Protein AF-A0A6P2FYE8-F1 (afdb_monomer)

Sequence (262 aa):
MDPREIDRLPADLRKRWPIAVARAEEKLQRLQTNALSATRLVHAAQRARSVAQRVVSLQRAATAWAQPLEGIAACRRGCSHCCHIPVMISRTEATLIGTAIGRSPQSPAHAIEVDRTSSPEELHEAEARMLAARPFLALIRNSGAEPRVIEYLKTPPDRETLVGLIRAMGITTRQLLRRKGTPYDELGLDDPKWSDDQLIDLMLKHPILINRPIVVTPLGTRLCRPSEVVLDILPSPQRGAFAKEDGEAVVDAEGRRVRQHA

Secondary structure (DSSP, 8-state):
--HHHHTTS-HHHHHHHHHHHHHHHHHHHHHHHHHHHHHHHHHHHHT-SSHHHHHHHHHHHHHHHHTTTSEEE--SSSSS-S-----EEEHHHHHHHHHHHT---B--SS---TTS---HHHHHHHHHHHHHTSHHHHHHHHTT-------TTTSPPPHHHHHHHHHHHT--TGGGB--TTSTTTTTTTTSTT--HHHHHHHHHH-GGGB-S-EEEETTEEEE-SSGGGGGGT-SS--SS-EE-TTS-EEE-TTSPBP----

pLDDT: mean 72.67, std 17.92, range [30.75, 96.56]

Mean predicted aligned error: 16.73 Å

Radius of gyration: 24.09 Å; Cα contacts (8 Å, |Δi|>4): 285; chains: 1; bounding box: 70×53×58 Å

Solvent-accessible surface area (backbone atoms only — not comparable to full-atom values): 15242 Å² total; per-residue (Å²): 132,60,72,74,61,52,73,70,44,58,74,73,55,47,72,42,43,66,59,52,50,53,52,51,50,56,49,52,57,49,50,54,56,33,49,53,53,17,50,52,28,44,56,48,19,77,68,41,91,45,72,68,54,23,52,54,25,41,52,52,17,53,47,42,58,42,46,63,71,41,60,22,29,42,81,95,58,94,55,104,72,81,76,83,66,62,50,64,33,32,42,64,58,18,44,55,53,14,64,77,57,77,42,82,58,49,77,61,95,80,75,62,76,90,84,56,92,62,52,74,66,54,46,50,51,48,49,52,49,55,49,52,59,34,66,45,53,41,53,44,42,42,35,71,46,85,78,90,83,74,61,41,81,85,57,57,70,54,71,68,55,47,53,50,49,39,61,57,43,74,53,56,68,74,74,42,52,26,55,86,94,37,65,33,73,84,69,50,65,84,48,82,85,64,47,63,68,59,53,50,52,48,28,65,77,37,40,68,29,51,49,76,51,73,48,80,43,98,75,38,35,40,69,28,77,61,46,71,56,46,68,80,31,52,94,48,66,41,75,41,55,39,58,46,97,88,65,51,64,48,25,37,75,86,29,43,73,51,80,74,82,130

Nearest PDB structures (foldseek):
  1j9b-assembly1_A  TM=9.830E-01  e=5.431E-17  Escherichia coli
  1i9d-assembly1_A  TM=9.829E-01  e=7.314E-17  Escherichia coli
  1s3c-assembly1_A  TM=9.825E-01  e=1.494E-16  Escherichia coli
  1sjz-assembly1_A  TM=9.820E-01  e=1.494E-16  Escherichia coli
  1sk0-assembly1_A  TM=9.830E-01  e=3.240E-16  Escherichia coli

Structure (mmCIF, N/CA/C/O backbone):
data_AF-A0A6P2FYE8-F1
#
_entry.id   AF-A0A6P2FYE8-F1
#
loop_
_atom_site.group_PDB
_atom_site.id
_atom_site.type_symbol
_atom_site.label_atom_id
_atom_site.label_alt_id
_atom_site.label_comp_id
_atom_site.label_asym_id
_atom_site.label_entity_id
_atom_site.label_seq_id
_atom_site.pdbx_PDB_ins_code
_atom_site.Cartn_x
_atom_site.Cartn_y
_atom_site.Cartn_z
_atom_site.occupancy
_atom_site.B_iso_or_equiv
_atom_site.auth_seq_id
_atom_site.auth_comp_id
_atom_site.auth_asym_id
_atom_site.auth_atom_id
_atom_site.pdbx_PDB_model_num
ATOM 1 N N . MET A 1 1 ? 24.827 25.240 3.846 1.00 55.94 1 MET A N 1
ATOM 2 C CA . MET A 1 1 ? 23.506 25.761 4.256 1.00 55.94 1 MET A CA 1
ATOM 3 C C . MET A 1 1 ? 23.656 26.338 5.652 1.00 55.94 1 MET A C 1
ATOM 5 O O . MET A 1 1 ? 24.410 25.752 6.426 1.00 55.94 1 MET A O 1
ATOM 9 N N . ASP A 1 2 ? 23.041 27.482 5.948 1.00 71.38 2 ASP A N 1
ATOM 10 C CA . ASP A 1 2 ? 23.150 28.118 7.271 1.00 71.38 2 ASP A CA 1
ATOM 11 C C . ASP A 1 2 ? 22.424 27.243 8.318 1.00 71.38 2 ASP A C 1
ATOM 13 O O . ASP A 1 2 ? 21.278 26.850 8.080 1.00 71.38 2 ASP A O 1
ATOM 17 N N . PRO A 1 3 ? 23.039 26.916 9.473 1.00 69.56 3 PRO A N 1
ATOM 18 C CA . PRO A 1 3 ? 22.367 26.221 10.576 1.00 69.56 3 PRO A CA 1
ATOM 19 C C . PRO A 1 3 ? 20.989 26.799 10.939 1.00 69.56 3 PRO A C 1
ATOM 21 O O . PRO A 1 3 ? 20.060 26.052 11.239 1.00 69.56 3 PRO A O 1
ATOM 24 N N . ARG A 1 4 ? 20.816 28.120 10.810 1.00 70.62 4 ARG A N 1
ATOM 25 C CA . ARG A 1 4 ? 19.553 28.818 11.098 1.00 70.62 4 ARG A CA 1
ATOM 26 C C . ARG A 1 4 ? 18.435 28.496 10.106 1.00 70.62 4 ARG A C 1
ATOM 28 O O . ARG A 1 4 ? 17.263 28.632 10.446 1.00 70.62 4 ARG A O 1
ATOM 35 N N . GLU A 1 5 ? 18.770 28.100 8.881 1.00 71.00 5 GLU A N 1
ATOM 36 C CA . GLU A 1 5 ? 17.791 27.667 7.876 1.00 71.00 5 GLU A CA 1
ATOM 37 C C . GLU A 1 5 ? 17.306 26.244 8.156 1.00 71.00 5 GLU A C 1
ATOM 39 O O . GLU A 1 5 ? 16.130 25.941 7.959 1.00 71.00 5 GLU A O 1
ATOM 44 N N . ILE A 1 6 ? 18.185 25.390 8.689 1.00 71.25 6 ILE A N 1
ATOM 45 C CA . ILE A 1 6 ? 17.846 24.018 9.083 1.00 71.25 6 ILE A CA 1
ATOM 46 C C . ILE A 1 6 ? 16.853 24.042 10.248 1.00 71.25 6 ILE A C 1
ATOM 48 O O . ILE A 1 6 ? 15.861 23.314 10.222 1.00 71.25 6 ILE A O 1
ATOM 52 N N . ASP A 1 7 ? 17.047 24.930 11.224 1.00 76.56 7 ASP A N 1
ATOM 53 C CA . ASP A 1 7 ? 16.161 25.060 12.388 1.00 76.56 7 ASP A CA 1
ATOM 54 C C . ASP A 1 7 ? 14.734 25.511 12.042 1.00 76.56 7 ASP A C 1
ATOM 56 O O . ASP A 1 7 ? 13.795 25.244 12.796 1.00 76.56 7 ASP A O 1
ATOM 60 N N . ARG A 1 8 ? 14.544 26.143 10.879 1.00 81.81 8 ARG A N 1
ATOM 61 C CA . ARG A 1 8 ? 13.230 26.575 10.379 1.00 81.81 8 ARG A CA 1
ATOM 62 C C . ARG A 1 8 ? 12.453 25.462 9.675 1.00 81.81 8 ARG A C 1
ATOM 64 O O . ARG A 1 8 ? 11.267 25.638 9.405 1.00 81.81 8 ARG A O 1
ATOM 71 N N . LEU A 1 9 ? 13.081 24.322 9.382 1.00 67.88 9 LEU A N 1
ATOM 72 C CA . LEU A 1 9 ? 12.414 23.215 8.700 1.00 67.88 9 LEU A CA 1
ATOM 73 C C . LEU A 1 9 ? 11.371 22.524 9.609 1.00 67.88 9 LEU A C 1
ATOM 75 O O . LEU A 1 9 ? 11.526 22.462 10.835 1.00 67.88 9 LEU A O 1
ATOM 79 N N . PRO A 1 10 ? 10.316 21.925 9.035 1.00 74.50 10 PRO A N 1
ATOM 80 C CA . PRO A 1 10 ? 9.449 20.976 9.733 1.00 74.50 10 PRO A CA 1
ATOM 81 C C . PRO A 1 10 ? 10.241 19.878 10.468 1.00 74.50 10 PRO A C 1
ATOM 83 O O . PRO A 1 10 ? 11.329 19.479 10.044 1.00 74.50 10 PRO A O 1
ATOM 86 N N . ALA A 1 11 ? 9.730 19.408 11.610 1.00 63.47 11 ALA A N 1
ATOM 87 C CA . ALA A 1 11 ? 10.468 18.515 12.515 1.00 63.47 11 ALA A CA 1
ATOM 88 C C . ALA A 1 11 ? 10.864 17.172 11.869 1.00 63.47 11 ALA A C 1
ATOM 90 O O . ALA A 1 11 ? 11.920 16.614 12.171 1.00 63.47 11 ALA A O 1
ATOM 91 N N . ASP A 1 12 ? 10.040 16.662 10.958 1.00 50.31 12 ASP A N 1
ATOM 92 C CA . ASP A 1 12 ? 10.304 15.463 10.166 1.00 50.31 12 ASP A CA 1
ATOM 93 C C . ASP A 1 12 ? 11.449 15.674 9.160 1.00 50.31 12 ASP A C 1
ATOM 95 O O . ASP A 1 12 ? 12.300 14.795 8.999 1.00 50.31 12 ASP A O 1
ATOM 99 N N . LEU A 1 13 ? 11.531 16.853 8.538 1.00 50.00 13 LEU A N 1
ATOM 100 C CA . LEU A 1 13 ? 12.607 17.211 7.612 1.00 50.00 13 LEU A CA 1
ATOM 101 C C . LEU A 1 13 ? 13.926 17.484 8.345 1.00 50.00 13 LEU A C 1
ATOM 103 O O . LEU A 1 13 ? 14.969 17.000 7.902 1.00 50.00 13 LEU A O 1
ATOM 107 N N . ARG A 1 14 ? 13.890 18.137 9.516 1.00 72.75 14 ARG A N 1
ATOM 108 C CA . ARG A 1 14 ? 15.078 18.332 10.374 1.00 72.75 14 ARG A CA 1
ATOM 109 C C . ARG A 1 14 ? 15.732 17.020 10.783 1.00 72.75 14 ARG A C 1
ATOM 111 O O . ARG A 1 14 ? 16.946 16.881 10.677 1.00 72.75 14 ARG A O 1
ATOM 118 N N . LYS A 1 15 ? 14.935 16.027 11.188 1.00 62.53 15 LYS A N 1
ATOM 119 C CA . LYS A 1 15 ? 15.440 14.691 11.551 1.00 62.53 15 LYS A CA 1
ATOM 120 C C . LYS A 1 15 ? 16.068 13.950 10.363 1.00 62.53 15 LYS A C 1
ATOM 122 O O . LYS A 1 15 ? 16.957 13.124 10.553 1.00 62.53 15 LYS A O 1
ATOM 127 N N . ARG A 1 16 ? 15.615 14.228 9.136 1.00 53.94 16 ARG A N 1
ATOM 128 C CA . ARG A 1 16 ? 16.101 13.584 7.902 1.00 53.94 16 ARG A CA 1
ATOM 129 C C . ARG A 1 16 ? 17.322 14.273 7.297 1.00 53.94 16 ARG A C 1
ATOM 131 O O . ARG A 1 16 ? 18.078 13.610 6.589 1.00 53.94 16 ARG A O 1
ATOM 138 N N . TRP A 1 17 ? 17.520 15.559 7.577 1.00 64.44 17 TRP A N 1
ATOM 139 C CA . TRP A 1 17 ? 18.618 16.372 7.053 1.00 64.44 17 TRP A CA 1
ATOM 140 C C . TRP A 1 17 ? 20.014 15.749 7.235 1.00 64.44 17 TRP A C 1
ATOM 142 O O . TRP A 1 17 ? 20.675 15.522 6.222 1.00 64.44 17 TRP A O 1
ATOM 152 N N . PRO A 1 18 ? 20.466 15.380 8.452 1.00 64.19 18 PRO A N 1
ATOM 153 C CA . PRO A 1 18 ? 21.814 14.832 8.629 1.00 64.19 18 PRO A CA 1
ATOM 154 C C . PRO A 1 18 ? 22.019 13.515 7.865 1.00 64.19 18 PRO A C 1
ATOM 156 O O . PRO A 1 18 ? 23.095 13.259 7.336 1.00 64.19 18 PRO A O 1
ATOM 159 N N . ILE A 1 19 ? 20.963 12.706 7.727 1.00 62.91 19 ILE A N 1
ATOM 160 C CA . ILE A 1 19 ? 20.993 11.459 6.951 1.00 62.91 19 ILE A CA 1
ATOM 161 C C . ILE A 1 19 ? 21.108 11.754 5.449 1.00 62.91 19 ILE A C 1
ATOM 163 O O . ILE A 1 19 ? 21.808 11.041 4.731 1.00 62.91 19 ILE A O 1
ATOM 167 N N . ALA A 1 20 ? 20.418 12.785 4.957 1.00 56.03 20 ALA A N 1
ATOM 168 C CA . ALA A 1 20 ? 20.492 13.199 3.560 1.00 56.03 20 ALA A CA 1
ATOM 169 C C . ALA A 1 20 ? 21.881 13.752 3.204 1.00 56.03 20 ALA A C 1
ATOM 171 O O . ALA A 1 20 ? 22.427 13.372 2.170 1.00 56.03 20 ALA A O 1
ATOM 172 N N . VAL A 1 21 ? 22.471 14.569 4.085 1.00 68.81 21 VAL A N 1
ATOM 173 C CA . VAL A 1 21 ? 23.829 15.115 3.924 1.00 68.81 21 VAL A CA 1
ATOM 174 C C . VAL A 1 21 ? 24.868 13.997 3.901 1.00 68.81 21 VAL A C 1
ATOM 176 O O . VAL A 1 21 ? 25.605 13.889 2.926 1.00 68.81 21 VAL A O 1
ATOM 179 N N . ALA A 1 22 ? 24.855 13.096 4.888 1.00 62.25 22 ALA A N 1
ATOM 180 C CA . ALA A 1 22 ? 25.800 11.979 4.940 1.00 62.25 22 ALA A CA 1
ATOM 181 C C . ALA A 1 22 ? 25.725 11.092 3.682 1.00 62.25 22 ALA A C 1
ATOM 183 O O . ALA A 1 22 ? 26.745 10.668 3.142 1.00 62.25 22 ALA A O 1
ATOM 184 N N . ARG A 1 23 ? 24.515 10.858 3.154 1.00 58.12 23 ARG A N 1
ATOM 185 C CA . ARG A 1 23 ? 24.336 10.138 1.883 1.00 58.12 23 ARG A CA 1
ATOM 186 C C . ARG A 1 23 ? 24.874 10.907 0.684 1.00 58.12 23 ARG A C 1
ATOM 188 O O . ARG A 1 23 ? 25.410 10.286 -0.229 1.00 58.12 23 ARG A O 1
ATOM 195 N N . ALA A 1 24 ? 24.688 12.224 0.641 1.00 57.50 24 ALA A N 1
ATOM 196 C CA . ALA A 1 24 ? 25.212 13.058 -0.435 1.00 57.50 24 ALA A CA 1
ATOM 197 C C . ALA A 1 24 ? 26.750 13.065 -0.430 1.00 57.50 24 ALA A C 1
ATOM 199 O O . ALA A 1 24 ? 27.364 12.899 -1.482 1.00 57.50 24 ALA A O 1
ATOM 200 N N . GLU A 1 25 ? 27.369 13.161 0.747 1.00 69.06 25 GLU A N 1
ATOM 201 C CA . GLU A 1 25 ? 28.825 13.117 0.923 1.00 69.06 25 GLU A CA 1
ATOM 202 C C . GLU A 1 25 ? 29.412 11.752 0.536 1.00 69.06 25 GLU A C 1
ATOM 204 O O . GLU A 1 25 ? 30.357 11.686 -0.253 1.00 69.06 25 GLU A O 1
ATOM 209 N N . GLU A 1 26 ? 28.803 10.651 0.990 1.00 61.97 26 GLU A N 1
ATOM 210 C CA . GLU A 1 26 ? 29.198 9.289 0.601 1.00 61.97 26 GLU A CA 1
ATOM 211 C C . GLU A 1 26 ? 29.111 9.092 -0.925 1.00 61.97 26 GLU A C 1
ATOM 213 O O . GLU A 1 26 ? 29.986 8.475 -1.545 1.00 61.97 26 GLU A O 1
ATOM 218 N N . LYS A 1 27 ? 28.073 9.649 -1.564 1.00 55.12 27 LYS A N 1
ATOM 219 C CA . LYS A 1 27 ? 27.919 9.630 -3.026 1.00 55.12 27 LYS A CA 1
ATOM 220 C C . LYS A 1 27 ? 29.002 10.450 -3.724 1.00 55.12 27 LYS A C 1
ATOM 222 O O . LYS A 1 27 ? 29.572 9.966 -4.703 1.00 55.12 27 LYS A O 1
ATOM 227 N N . LEU A 1 28 ? 29.318 11.642 -3.218 1.00 63.97 28 LEU A N 1
ATOM 228 C CA . LEU A 1 28 ? 30.344 12.522 -3.781 1.00 63.97 28 LEU A CA 1
ATOM 229 C C . LEU A 1 28 ? 31.740 11.882 -3.726 1.00 63.97 28 LEU A C 1
ATOM 231 O O . LEU A 1 28 ? 32.464 11.882 -4.721 1.00 63.97 28 LEU A O 1
ATOM 235 N N . GLN A 1 29 ? 32.091 11.247 -2.608 1.00 67.75 29 GLN A N 1
ATOM 236 C CA . GLN A 1 29 ? 33.373 10.554 -2.447 1.00 67.75 29 GLN A CA 1
ATOM 237 C C . GLN A 1 29 ? 33.522 9.363 -3.414 1.00 67.75 29 GLN A C 1
ATOM 239 O O . GLN A 1 29 ? 34.598 9.088 -3.960 1.00 67.75 29 GLN A O 1
ATOM 244 N N . ARG A 1 30 ? 32.426 8.651 -3.692 1.00 61.59 30 ARG A N 1
ATOM 245 C CA . ARG A 1 30 ? 32.427 7.530 -4.645 1.00 61.59 30 ARG A CA 1
ATOM 246 C C . ARG A 1 30 ? 32.412 7.980 -6.105 1.00 61.59 30 ARG A C 1
ATOM 248 O O . ARG A 1 30 ? 33.059 7.332 -6.928 1.00 61.59 30 ARG A O 1
ATOM 255 N N . LEU A 1 31 ? 31.763 9.103 -6.421 1.00 60.78 31 LEU A N 1
ATOM 256 C CA . LEU A 1 31 ? 31.890 9.778 -7.720 1.00 60.78 31 LEU A CA 1
ATOM 257 C C . LEU A 1 31 ? 33.359 10.108 -8.022 1.00 60.78 31 LEU A C 1
ATOM 259 O O . LEU A 1 31 ? 33.851 9.787 -9.102 1.00 60.78 31 LEU A O 1
ATOM 263 N N . GLN A 1 32 ? 34.089 10.645 -7.039 1.00 65.25 32 GLN A N 1
ATOM 264 C CA . GLN A 1 32 ? 35.524 10.932 -7.164 1.00 65.25 32 GLN A CA 1
ATOM 265 C C . GLN A 1 32 ? 36.362 9.660 -7.406 1.00 65.25 32 GLN A C 1
ATOM 267 O O . GLN A 1 32 ? 37.268 9.653 -8.239 1.00 65.25 32 GLN A O 1
ATOM 272 N N . THR A 1 33 ? 36.025 8.548 -6.745 1.00 63.78 33 THR A N 1
ATOM 273 C CA . THR A 1 33 ? 36.712 7.251 -6.921 1.00 63.78 33 THR A CA 1
ATOM 274 C C . THR A 1 33 ? 36.501 6.661 -8.328 1.00 63.78 33 THR A C 1
ATOM 276 O O . THR A 1 33 ? 37.427 6.120 -8.943 1.00 63.78 33 THR A O 1
ATOM 279 N N . ASN A 1 34 ? 35.297 6.811 -8.884 1.00 61.94 34 ASN A N 1
ATOM 280 C CA . ASN A 1 34 ? 34.975 6.352 -10.236 1.00 61.94 34 ASN A CA 1
ATOM 281 C C . ASN A 1 34 ? 35.576 7.261 -11.320 1.00 61.94 34 ASN A C 1
ATOM 283 O O . ASN A 1 34 ? 36.064 6.750 -12.327 1.00 61.94 34 ASN A O 1
ATOM 287 N N . ALA A 1 35 ? 35.675 8.573 -11.076 1.00 62.66 35 ALA A N 1
ATOM 288 C CA . ALA A 1 35 ? 36.394 9.505 -11.950 1.00 62.66 35 ALA A CA 1
ATOM 289 C C . ALA A 1 35 ? 37.894 9.161 -12.076 1.00 62.66 35 ALA A C 1
ATOM 291 O O . ALA A 1 35 ? 38.465 9.227 -13.170 1.00 62.66 35 ALA A O 1
ATOM 292 N N . LEU A 1 36 ? 38.532 8.703 -10.991 1.00 67.56 36 LEU A N 1
ATOM 293 C CA . LEU A 1 36 ? 39.912 8.194 -11.024 1.00 67.56 36 LEU A CA 1
ATOM 294 C C . LEU A 1 36 ? 40.033 6.903 -11.853 1.00 67.56 36 LEU A C 1
ATOM 296 O O . LEU A 1 36 ? 40.984 6.738 -12.622 1.00 67.56 36 LEU A O 1
ATOM 300 N N . SER A 1 37 ? 39.057 6.000 -11.741 1.00 67.00 37 SER A N 1
ATOM 301 C CA . SER A 1 37 ? 39.007 4.753 -12.521 1.00 67.00 37 SER A CA 1
ATOM 302 C C . SER A 1 37 ? 38.788 5.018 -14.013 1.00 67.00 37 SER A C 1
ATOM 304 O O . SER A 1 37 ? 39.455 4.422 -14.860 1.00 67.00 37 SER A O 1
ATOM 306 N N . ALA A 1 38 ? 37.923 5.973 -14.344 1.00 65.06 38 ALA A N 1
ATOM 307 C CA . ALA A 1 38 ? 37.669 6.371 -15.716 1.00 65.06 38 ALA A CA 1
ATOM 308 C C . ALA A 1 38 ? 38.875 7.088 -16.345 1.00 65.06 38 ALA A C 1
ATOM 310 O O . ALA A 1 38 ? 39.251 6.782 -17.475 1.00 65.06 38 ALA A O 1
ATOM 311 N N . THR A 1 39 ? 39.567 7.944 -15.586 1.00 78.19 39 THR A N 1
ATOM 312 C CA . THR A 1 39 ? 40.836 8.567 -16.006 1.00 78.19 39 THR A CA 1
ATOM 313 C C . THR A 1 39 ? 41.901 7.513 -16.347 1.00 78.19 39 THR A C 1
ATOM 315 O O . THR A 1 39 ? 42.566 7.605 -17.381 1.00 78.19 39 THR A O 1
ATOM 318 N N . ARG A 1 40 ? 42.022 6.436 -15.554 1.00 78.69 40 ARG A N 1
ATOM 319 C CA . ARG A 1 40 ? 42.930 5.311 -15.866 1.00 78.69 40 ARG A CA 1
ATOM 320 C C . ARG A 1 40 ? 42.569 4.602 -17.174 1.00 78.69 40 ARG A C 1
ATOM 322 O O . ARG A 1 40 ? 43.473 4.232 -17.922 1.00 78.69 40 ARG A O 1
ATOM 329 N N . LEU A 1 41 ? 41.279 4.430 -17.466 1.00 74.12 41 LEU A N 1
ATOM 330 C CA . LEU A 1 41 ? 40.797 3.804 -18.704 1.00 74.12 41 LEU A CA 1
ATOM 331 C C . LEU A 1 41 ? 41.032 4.694 -19.937 1.00 74.12 41 LEU A C 1
ATOM 333 O O . LEU A 1 41 ? 41.420 4.179 -20.985 1.00 74.12 41 LEU A O 1
ATOM 337 N N . VAL A 1 42 ? 40.915 6.020 -19.802 1.00 74.06 42 VAL A N 1
ATOM 338 C CA . VAL A 1 42 ? 41.317 6.978 -20.851 1.00 74.06 42 VAL A CA 1
ATOM 339 C C . VAL A 1 42 ? 42.821 6.883 -21.128 1.00 74.06 42 VAL A C 1
ATOM 341 O O . VAL A 1 42 ? 43.234 6.770 -22.282 1.00 74.06 42 VAL A O 1
ATOM 344 N N . HIS A 1 43 ? 43.657 6.828 -20.089 1.00 80.88 43 HIS A N 1
ATOM 345 C CA . HIS A 1 43 ? 45.101 6.628 -20.262 1.00 80.88 43 HIS A CA 1
ATOM 346 C C . HIS A 1 43 ? 45.469 5.244 -20.819 1.00 80.88 43 HIS A C 1
ATOM 348 O O . HIS A 1 43 ? 46.510 5.092 -21.463 1.00 80.88 43 HIS A O 1
ATOM 354 N N . ALA A 1 44 ? 44.657 4.214 -20.566 1.00 70.88 44 ALA A N 1
ATOM 355 C CA . ALA A 1 44 ? 44.813 2.903 -21.191 1.00 70.88 44 ALA A CA 1
ATOM 356 C C . ALA A 1 44 ? 44.459 2.956 -22.687 1.00 70.88 44 ALA A C 1
ATOM 358 O O . ALA A 1 44 ? 45.192 2.398 -23.502 1.00 70.88 44 ALA A O 1
ATOM 359 N N . ALA A 1 45 ? 43.411 3.700 -23.061 1.00 70.50 45 ALA A N 1
ATOM 360 C CA . ALA A 1 45 ? 43.058 3.938 -24.457 1.00 70.50 45 ALA A CA 1
ATOM 361 C C . ALA A 1 45 ? 44.181 4.658 -25.214 1.00 70.50 45 ALA A C 1
ATOM 363 O O . ALA A 1 45 ? 44.580 4.217 -26.286 1.00 70.50 45 ALA A O 1
ATOM 364 N N . GLN A 1 46 ? 44.758 5.714 -24.637 1.00 80.62 46 GLN A N 1
ATOM 365 C CA . GLN A 1 46 ? 45.860 6.466 -25.255 1.00 80.62 46 GLN A CA 1
ATOM 366 C C . GLN A 1 46 ? 47.096 5.598 -25.546 1.00 80.62 46 GLN A C 1
ATOM 368 O O . GLN A 1 46 ? 47.825 5.857 -26.500 1.00 80.62 46 GLN A O 1
ATOM 373 N N . ARG A 1 47 ? 47.318 4.545 -24.749 1.00 81.56 47 ARG A N 1
ATOM 374 C CA . ARG A 1 47 ? 48.464 3.628 -24.869 1.00 81.56 47 ARG A CA 1
ATOM 375 C C . ARG A 1 47 ? 48.162 2.349 -25.657 1.00 81.56 47 ARG A C 1
ATOM 377 O O . ARG A 1 47 ? 49.058 1.529 -25.852 1.00 81.56 47 ARG A O 1
ATOM 384 N N . ALA A 1 48 ? 46.925 2.152 -26.112 1.00 79.56 48 ALA A N 1
ATOM 385 C CA . ALA A 1 48 ? 46.537 0.932 -26.808 1.00 79.56 48 ALA A CA 1
ATOM 386 C C . ALA A 1 48 ? 47.091 0.886 -28.246 1.00 79.56 48 ALA A C 1
ATOM 388 O O . ALA A 1 48 ? 47.035 1.864 -29.002 1.00 79.56 48 ALA A O 1
ATOM 389 N N . ARG A 1 49 ? 47.617 -0.285 -28.630 1.00 72.06 49 ARG A N 1
ATOM 390 C CA . ARG A 1 49 ? 48.302 -0.506 -29.917 1.00 72.06 49 ARG A CA 1
ATOM 391 C C . ARG A 1 49 ? 47.343 -0.708 -31.089 1.00 72.06 49 ARG A C 1
ATOM 393 O O . ARG A 1 49 ? 47.707 -0.401 -32.215 1.00 72.06 49 ARG A O 1
ATOM 400 N N . SER A 1 50 ? 46.125 -1.186 -30.830 1.00 77.06 50 SER A N 1
ATOM 401 C CA . SER A 1 50 ? 45.103 -1.401 -31.861 1.00 77.06 50 SER A CA 1
ATOM 402 C C . SER A 1 50 ? 43.918 -0.450 -31.705 1.00 77.06 50 SER A C 1
ATOM 404 O O . SER A 1 50 ? 43.524 -0.100 -30.591 1.00 77.06 50 SER A O 1
ATOM 406 N N . VAL A 1 51 ? 43.312 -0.070 -32.832 1.00 65.75 51 VAL A N 1
ATOM 407 C CA . VAL A 1 51 ? 42.116 0.791 -32.874 1.00 65.75 51 VAL A CA 1
ATOM 408 C C . VAL A 1 51 ? 40.956 0.160 -32.096 1.00 65.75 51 VAL A C 1
ATOM 410 O O . VAL A 1 51 ? 40.304 0.845 -31.314 1.00 65.75 51 VAL A O 1
ATOM 413 N N . ALA A 1 52 ? 40.765 -1.158 -32.207 1.00 59.34 52 ALA A N 1
ATOM 414 C CA . ALA A 1 52 ? 39.737 -1.886 -31.464 1.00 59.34 52 ALA A CA 1
ATOM 415 C C . ALA A 1 52 ? 39.914 -1.761 -29.939 1.00 59.34 52 ALA A C 1
ATOM 417 O O . ALA A 1 52 ? 38.962 -1.465 -29.220 1.00 59.34 52 ALA A O 1
ATOM 418 N N . GLN A 1 53 ? 41.142 -1.906 -29.430 1.00 58.25 53 GLN A N 1
ATOM 419 C CA . GLN A 1 53 ? 41.414 -1.744 -27.998 1.00 58.25 53 GLN A CA 1
ATOM 420 C C . GLN A 1 53 ? 41.225 -0.299 -27.522 1.00 58.25 53 GLN A C 1
ATOM 422 O O . GLN A 1 53 ? 40.789 -0.091 -26.387 1.00 58.25 53 GLN A O 1
ATOM 427 N N . ARG A 1 54 ? 41.521 0.698 -28.371 1.00 63.53 54 ARG A N 1
ATOM 428 C CA . ARG A 1 54 ? 41.245 2.116 -28.075 1.00 63.53 54 ARG A CA 1
ATOM 429 C C . ARG A 1 54 ? 39.752 2.358 -27.906 1.00 63.53 54 ARG A C 1
ATOM 431 O O . ARG A 1 54 ? 39.349 2.903 -26.885 1.00 63.53 54 ARG A O 1
ATOM 438 N N . VAL A 1 55 ? 38.948 1.896 -28.863 1.00 58.72 55 VAL A N 1
ATOM 439 C CA . VAL A 1 55 ? 37.483 2.030 -28.841 1.00 58.72 55 VAL A CA 1
ATOM 440 C C . VAL A 1 55 ? 36.894 1.366 -27.597 1.00 58.72 55 VAL A C 1
ATOM 442 O O . VAL A 1 55 ? 36.163 2.017 -26.857 1.00 58.72 55 VAL A O 1
ATOM 445 N N . VAL A 1 56 ? 37.283 0.123 -27.296 1.00 60.47 56 VAL A N 1
ATOM 446 C CA . VAL A 1 56 ? 36.796 -0.598 -26.106 1.00 60.47 56 VAL A CA 1
ATOM 447 C C . VAL A 1 56 ? 37.195 0.115 -24.809 1.00 60.47 56 VAL A C 1
ATOM 449 O O . VAL A 1 56 ? 36.399 0.204 -23.876 1.00 60.47 56 VAL A O 1
ATOM 452 N N . SER A 1 57 ? 38.415 0.648 -24.730 1.00 62.53 57 SER A N 1
ATOM 453 C CA . SER A 1 57 ? 38.898 1.349 -23.533 1.00 62.53 57 SER A CA 1
ATOM 454 C C . SER A 1 57 ? 38.194 2.696 -23.330 1.00 62.53 57 SER A C 1
ATOM 456 O O . SER A 1 57 ? 37.865 3.042 -22.197 1.00 62.53 57 SER A O 1
ATOM 458 N N . LEU A 1 58 ? 37.902 3.425 -24.414 1.00 63.00 58 LEU A N 1
ATOM 459 C CA . LEU A 1 58 ? 37.116 4.663 -24.381 1.00 63.00 58 LEU A CA 1
ATOM 460 C C . LEU A 1 58 ? 35.651 4.405 -24.022 1.00 63.00 58 LEU A C 1
ATOM 462 O O . LEU A 1 58 ? 35.104 5.127 -23.196 1.00 63.00 58 LEU A O 1
ATOM 466 N N . GLN A 1 59 ? 35.038 3.351 -24.568 1.00 59.84 59 GLN A N 1
ATOM 467 C CA . GLN A 1 59 ? 33.687 2.933 -24.185 1.00 59.84 59 GLN A CA 1
ATOM 468 C C . GLN A 1 59 ? 33.622 2.600 -22.693 1.00 59.84 59 GLN A C 1
ATOM 470 O O . GLN A 1 59 ? 32.767 3.119 -21.985 1.00 59.84 59 GLN A O 1
ATOM 475 N N . ARG A 1 60 ? 34.581 1.821 -22.178 1.00 63.94 60 ARG A N 1
ATOM 476 C CA . ARG A 1 60 ? 34.671 1.506 -20.743 1.00 63.94 60 ARG A CA 1
ATOM 477 C C . ARG A 1 60 ? 34.898 2.747 -19.882 1.00 63.94 60 ARG A C 1
ATOM 479 O O . ARG A 1 60 ? 34.337 2.826 -18.794 1.00 63.94 60 ARG A O 1
ATOM 486 N N . ALA A 1 61 ? 35.697 3.706 -20.348 1.00 67.81 61 ALA A N 1
ATOM 487 C CA . ALA A 1 61 ? 35.895 4.973 -19.652 1.00 67.81 61 ALA A CA 1
ATOM 488 C C . ALA A 1 61 ? 34.598 5.794 -19.590 1.00 67.81 61 ALA A C 1
ATOM 490 O O . ALA A 1 61 ? 34.247 6.283 -18.520 1.00 67.81 61 ALA A O 1
ATOM 491 N N . ALA A 1 62 ? 33.869 5.898 -20.705 1.00 61.34 62 ALA A N 1
ATOM 492 C CA . ALA A 1 62 ? 32.578 6.580 -20.770 1.00 61.34 62 ALA A CA 1
ATOM 493 C C . ALA A 1 62 ? 31.539 5.910 -19.857 1.00 61.34 62 ALA A C 1
ATOM 495 O O . ALA A 1 62 ? 30.872 6.591 -19.082 1.00 61.34 62 ALA A O 1
ATOM 496 N N . THR A 1 63 ? 31.468 4.574 -19.864 1.00 58.69 63 THR A N 1
ATOM 497 C CA . THR A 1 63 ? 30.618 3.813 -18.941 1.00 58.69 63 THR A CA 1
ATOM 498 C C . THR A 1 63 ? 31.019 4.048 -17.485 1.00 58.69 63 THR A C 1
ATOM 500 O O . THR A 1 63 ? 30.149 4.294 -16.665 1.00 58.69 63 THR A O 1
ATOM 503 N N . ALA A 1 64 ? 32.309 4.042 -17.139 1.00 64.50 64 ALA A N 1
ATOM 504 C CA . ALA A 1 64 ? 32.767 4.299 -15.768 1.00 64.50 64 ALA A CA 1
ATOM 505 C C . ALA A 1 64 ? 32.441 5.725 -15.277 1.00 64.50 64 ALA A C 1
ATOM 507 O O . ALA A 1 64 ? 32.159 5.914 -14.094 1.00 64.50 64 ALA A O 1
ATOM 508 N N . TRP A 1 65 ? 32.446 6.714 -16.180 1.00 64.69 65 TRP A N 1
ATOM 509 C CA . TRP A 1 65 ? 31.987 8.082 -15.905 1.00 64.69 65 TRP A CA 1
ATOM 510 C C . TRP A 1 65 ? 30.473 8.159 -15.681 1.00 64.69 65 TRP A C 1
ATOM 512 O O . TRP A 1 65 ? 30.024 8.864 -14.780 1.00 64.69 65 TRP A O 1
ATOM 522 N N . ALA A 1 66 ? 29.692 7.443 -16.493 1.00 58.12 66 ALA A N 1
ATOM 523 C CA . ALA A 1 66 ? 28.232 7.500 -16.475 1.00 58.12 66 ALA A CA 1
ATOM 524 C C . ALA A 1 66 ? 27.590 6.600 -15.403 1.00 58.12 66 ALA A C 1
ATOM 526 O O . ALA A 1 66 ? 26.539 6.937 -14.870 1.00 58.12 66 ALA A O 1
ATOM 527 N N . GLN A 1 67 ? 28.231 5.492 -15.024 1.00 59.97 67 GLN A N 1
ATOM 528 C CA . GLN A 1 67 ? 27.709 4.479 -14.096 1.00 59.97 67 GLN A CA 1
ATOM 529 C C . GLN A 1 67 ? 27.189 5.027 -12.746 1.00 59.97 67 GLN A C 1
ATOM 531 O O . GLN A 1 67 ? 26.204 4.493 -12.232 1.00 59.97 67 GLN A O 1
ATOM 536 N N . PRO A 1 68 ? 27.800 6.057 -12.128 1.00 56.03 68 PRO A N 1
ATOM 537 C CA . PRO A 1 68 ? 27.280 6.648 -10.892 1.00 56.03 68 PRO A CA 1
ATOM 538 C C . PRO A 1 68 ? 26.043 7.532 -11.101 1.00 56.03 68 PRO A C 1
ATOM 540 O O . PRO A 1 68 ? 25.296 7.754 -10.148 1.00 56.03 68 PRO A O 1
ATOM 543 N N . LEU A 1 69 ? 25.882 8.056 -12.319 1.00 56.31 69 LEU A N 1
ATOM 544 C CA . LEU A 1 69 ? 24.793 8.931 -12.756 1.00 56.31 69 LEU A CA 1
ATOM 545 C C . LEU A 1 69 ? 23.628 8.130 -13.358 1.00 56.31 69 LEU A C 1
ATOM 547 O O . LEU A 1 69 ? 22.509 8.629 -13.403 1.00 56.31 69 LEU A O 1
ATOM 551 N N . GLU A 1 70 ? 23.863 6.880 -13.768 1.00 56.78 70 GLU A N 1
ATOM 552 C CA . GLU A 1 70 ? 22.809 5.933 -14.129 1.00 56.78 70 GLU A CA 1
ATOM 553 C C . GLU A 1 70 ? 21.950 5.627 -12.896 1.00 56.78 70 GLU A C 1
ATOM 555 O O . GLU A 1 70 ? 22.342 4.872 -11.994 1.00 56.78 70 GLU A O 1
ATOM 560 N N . GLY A 1 71 ? 20.765 6.234 -12.845 1.00 53.06 71 GLY A N 1
ATOM 561 C CA . GLY A 1 71 ? 19.760 5.884 -11.856 1.00 53.06 71 GLY A CA 1
ATOM 562 C C . GLY A 1 71 ? 19.245 4.463 -12.094 1.00 53.06 71 GLY A C 1
ATOM 563 O O . GLY A 1 71 ? 19.031 4.030 -13.226 1.00 53.06 71 GLY A O 1
ATOM 564 N N . ILE A 1 72 ? 19.069 3.716 -11.011 1.00 53.44 72 ILE A N 1
ATOM 565 C CA . ILE A 1 72 ? 18.510 2.365 -11.007 1.00 53.44 72 ILE A CA 1
ATOM 566 C C . ILE A 1 72 ? 17.412 2.319 -9.955 1.00 53.44 72 ILE A C 1
ATOM 568 O O . ILE A 1 72 ? 17.537 2.928 -8.888 1.00 53.44 72 ILE A O 1
ATOM 572 N N . ALA A 1 73 ? 16.344 1.573 -10.234 1.00 52.44 73 ALA A N 1
ATOM 573 C CA . ALA A 1 73 ? 15.328 1.306 -9.233 1.00 52.44 73 ALA A CA 1
ATOM 574 C C . ALA A 1 73 ? 15.887 0.341 -8.182 1.00 52.44 73 ALA A C 1
ATOM 576 O O . ALA A 1 73 ? 16.254 -0.798 -8.475 1.00 52.44 73 ALA A O 1
ATOM 577 N N . ALA A 1 74 ? 15.919 0.776 -6.926 1.00 49.19 74 ALA A N 1
ATOM 578 C CA . ALA A 1 74 ? 16.188 -0.123 -5.813 1.00 49.19 74 ALA A CA 1
ATOM 579 C C . ALA A 1 74 ? 14.921 -0.330 -4.990 1.00 49.19 74 ALA A C 1
ATOM 581 O O . ALA A 1 74 ? 14.415 0.585 -4.337 1.00 49.19 74 ALA A O 1
ATOM 582 N N . CYS A 1 75 ? 14.422 -1.564 -4.984 1.00 48.94 75 CYS A N 1
ATOM 583 C CA . CYS A 1 75 ? 13.366 -1.962 -4.068 1.00 48.94 75 CYS A CA 1
ATOM 584 C C . CYS A 1 75 ? 13.956 -2.076 -2.655 1.00 48.94 75 CYS A C 1
ATOM 586 O O . CYS A 1 75 ? 14.849 -2.881 -2.398 1.00 48.94 75 CYS A O 1
ATOM 588 N N . ARG A 1 76 ? 13.474 -1.257 -1.716 1.00 41.44 76 ARG A N 1
ATOM 589 C CA . ARG A 1 76 ? 14.105 -1.081 -0.397 1.00 41.44 76 ARG A CA 1
ATOM 590 C C . ARG A 1 76 ? 13.876 -2.226 0.604 1.00 41.44 76 ARG A C 1
ATOM 592 O O . ARG A 1 76 ? 14.203 -2.030 1.769 1.00 41.44 76 ARG A O 1
ATOM 599 N N . ARG A 1 77 ? 13.307 -3.378 0.213 1.00 40.22 77 ARG A N 1
ATOM 600 C CA . ARG A 1 77 ? 13.245 -4.638 0.997 1.00 40.22 77 ARG A CA 1
ATOM 601 C C . ARG A 1 77 ? 12.438 -5.701 0.250 1.00 40.22 77 ARG A C 1
ATOM 603 O O . ARG A 1 77 ? 11.367 -5.399 -0.264 1.00 40.22 77 ARG A O 1
ATOM 610 N N . GLY A 1 78 ? 12.890 -6.954 0.301 1.0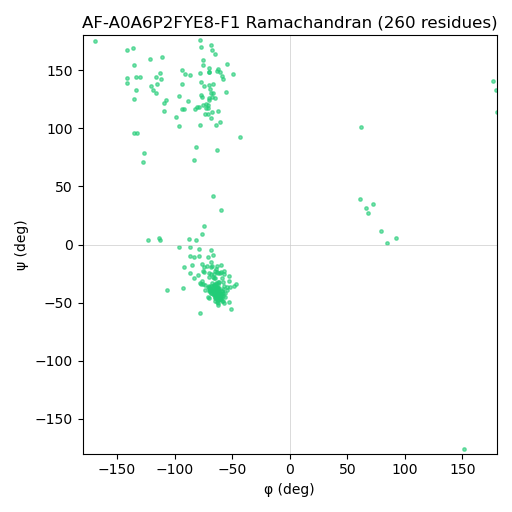0 46.09 78 GLY A N 1
ATOM 611 C CA . GLY A 1 78 ? 12.096 -8.126 -0.073 1.00 46.09 78 GLY A CA 1
ATOM 612 C C . GLY A 1 78 ? 10.875 -8.323 0.831 1.00 46.09 78 GLY A C 1
ATOM 613 O O . GLY A 1 78 ? 10.896 -9.129 1.753 1.00 46.09 78 GLY A O 1
ATOM 614 N N . CYS A 1 79 ? 9.796 -7.591 0.575 1.00 34.38 79 CYS A N 1
ATOM 615 C CA . CYS A 1 79 ? 8.488 -7.819 1.175 1.00 34.38 79 CYS A CA 1
ATOM 616 C C . CYS A 1 79 ? 7.417 -7.585 0.113 1.00 34.38 79 CYS A C 1
ATOM 618 O O . CYS A 1 79 ? 7.459 -6.588 -0.602 1.00 34.38 79 CYS A O 1
ATOM 620 N N . SER A 1 80 ? 6.408 -8.443 0.114 1.00 33.34 80 SER A N 1
ATOM 621 C CA . SER A 1 80 ? 5.135 -8.407 -0.618 1.00 33.34 80 SER A CA 1
ATOM 622 C C . SER A 1 80 ? 4.244 -7.178 -0.311 1.00 33.34 80 SER A C 1
ATOM 624 O O . SER A 1 80 ? 3.017 -7.244 -0.367 1.00 33.34 80 SER A O 1
ATOM 626 N N . HIS A 1 81 ? 4.853 -6.034 0.033 1.00 30.75 81 HIS A N 1
ATOM 627 C CA . HIS A 1 81 ? 4.326 -4.676 -0.115 1.00 30.75 81 HIS A CA 1
ATOM 628 C C . HIS A 1 81 ? 5.299 -3.611 0.413 1.00 30.75 81 HIS A C 1
ATOM 630 O O . HIS A 1 81 ? 5.706 -3.689 1.575 1.00 30.75 81 HIS A O 1
ATOM 636 N N . CYS A 1 82 ? 5.527 -2.545 -0.368 1.00 39.72 82 CYS A N 1
ATOM 637 C CA . CYS A 1 82 ? 5.073 -1.166 -0.091 1.00 39.72 82 CYS A CA 1
ATOM 638 C C . CYS A 1 82 ? 5.546 -0.232 -1.237 1.00 39.72 82 CYS A C 1
ATOM 640 O O . CYS A 1 82 ? 6.741 -0.001 -1.354 1.00 39.72 82 CYS A O 1
ATOM 642 N N . CYS A 1 83 ? 4.613 0.330 -2.022 1.00 41.81 83 CYS A N 1
ATOM 643 C CA . CYS A 1 83 ? 4.806 1.396 -3.031 1.00 41.81 83 CYS A CA 1
ATOM 644 C C . CYS A 1 83 ? 5.735 1.090 -4.235 1.00 41.81 83 CYS A C 1
ATOM 646 O O . CYS A 1 83 ? 6.944 1.268 -4.146 1.00 41.81 83 CYS A O 1
ATOM 648 N N . HIS A 1 84 ? 5.136 0.767 -5.392 1.00 44.44 84 HIS A N 1
ATOM 649 C CA . HIS A 1 84 ? 5.740 0.689 -6.741 1.00 44.44 84 HIS A CA 1
ATOM 650 C C . HIS A 1 84 ? 6.196 2.056 -7.295 1.00 44.44 84 HIS A C 1
ATOM 652 O O . HIS A 1 84 ? 5.941 2.395 -8.443 1.00 44.44 84 HIS A O 1
ATOM 658 N N . ILE A 1 85 ? 6.818 2.897 -6.466 1.00 48.06 85 ILE A N 1
ATOM 659 C CA . ILE A 1 85 ? 7.511 4.083 -6.970 1.00 48.06 85 ILE A CA 1
ATOM 660 C C . ILE A 1 85 ? 8.972 3.668 -7.093 1.00 48.06 85 ILE A C 1
ATOM 662 O O . ILE A 1 85 ? 9.646 3.577 -6.058 1.00 48.06 85 ILE A O 1
ATOM 666 N N . PRO A 1 86 ? 9.475 3.361 -8.300 1.00 48.28 86 PRO A N 1
ATOM 667 C CA . PRO A 1 86 ? 10.903 3.197 -8.489 1.00 48.28 86 PRO A CA 1
ATOM 668 C C . PRO A 1 86 ? 11.565 4.529 -8.129 1.00 48.28 86 PRO A C 1
ATOM 670 O O . PRO A 1 86 ? 11.454 5.513 -8.854 1.00 48.28 86 PRO A O 1
ATOM 673 N N . VAL A 1 87 ? 12.216 4.586 -6.968 1.00 46.84 87 VAL A N 1
ATOM 674 C CA . VAL A 1 87 ? 13.065 5.726 -6.629 1.00 46.84 87 VAL A CA 1
ATOM 675 C C . VAL A 1 87 ? 14.366 5.522 -7.381 1.00 46.84 87 VAL A C 1
ATOM 677 O O . VAL A 1 87 ? 15.060 4.527 -7.153 1.00 46.84 87 VAL A O 1
ATOM 680 N N . MET A 1 88 ? 14.677 6.454 -8.277 1.00 51.44 88 MET A N 1
ATOM 681 C CA . MET A 1 88 ? 15.959 6.473 -8.965 1.00 51.44 88 MET A CA 1
ATOM 682 C C . MET A 1 88 ? 17.045 6.803 -7.954 1.00 51.44 88 MET A C 1
ATOM 684 O O . MET A 1 88 ? 17.132 7.918 -7.440 1.00 51.44 88 MET A O 1
ATOM 688 N N . ILE A 1 89 ? 17.856 5.803 -7.639 1.00 59.47 89 ILE A N 1
ATOM 689 C CA . ILE A 1 89 ? 19.053 5.969 -6.828 1.00 59.47 89 ILE A CA 1
ATOM 690 C C . ILE A 1 89 ? 20.264 5.512 -7.627 1.00 59.47 89 ILE A C 1
ATOM 692 O O . ILE A 1 89 ? 20.129 4.773 -8.601 1.00 59.47 89 ILE A O 1
ATOM 696 N N . SER A 1 90 ? 21.460 5.953 -7.243 1.00 61.47 90 SER A N 1
ATOM 697 C CA . SER A 1 90 ? 22.664 5.561 -7.977 1.00 61.47 90 SER A CA 1
ATOM 698 C C . SER A 1 90 ? 22.844 4.043 -7.943 1.00 61.47 90 SER A C 1
ATOM 700 O O . SER A 1 90 ? 22.517 3.392 -6.945 1.00 61.47 90 SER A O 1
ATOM 702 N N . ARG A 1 91 ? 23.424 3.467 -9.003 1.00 60.75 91 ARG A N 1
ATOM 703 C CA . ARG A 1 91 ? 23.758 2.030 -9.070 1.00 60.75 91 ARG A CA 1
ATOM 704 C C . ARG A 1 91 ? 24.494 1.536 -7.820 1.00 60.75 91 ARG A C 1
ATOM 706 O O . ARG A 1 91 ? 24.255 0.422 -7.355 1.00 60.75 91 ARG A O 1
ATOM 713 N N . THR A 1 92 ? 25.350 2.376 -7.247 1.00 53.62 92 THR A N 1
ATOM 714 C CA . THR A 1 92 ? 26.075 2.097 -6.005 1.00 53.62 92 THR A CA 1
ATOM 715 C C . THR A 1 92 ? 25.135 1.957 -4.808 1.00 53.62 92 THR A C 1
ATOM 717 O O . THR A 1 92 ? 25.233 0.983 -4.065 1.00 53.62 92 THR A O 1
ATOM 720 N N . GLU A 1 93 ? 24.208 2.901 -4.625 1.00 57.03 93 GLU A N 1
ATOM 721 C CA . GLU A 1 93 ? 23.220 2.845 -3.541 1.00 57.03 93 GLU A CA 1
ATOM 722 C C . GLU A 1 93 ? 22.278 1.648 -3.727 1.00 57.03 93 GLU A C 1
ATOM 724 O O . GLU A 1 93 ? 22.008 0.915 -2.775 1.00 57.03 93 GLU A O 1
ATOM 729 N N . ALA A 1 94 ? 21.859 1.386 -4.968 1.00 62.72 94 ALA A N 1
ATOM 730 C CA . ALA A 1 94 ? 21.039 0.234 -5.312 1.00 62.72 94 ALA A CA 1
ATOM 731 C C . ALA A 1 94 ? 21.739 -1.088 -4.979 1.00 62.72 94 ALA A C 1
ATOM 733 O O . ALA A 1 94 ? 21.135 -1.957 -4.355 1.00 62.72 94 ALA A O 1
ATOM 734 N N . THR A 1 95 ? 23.021 -1.220 -5.327 1.00 62.41 95 THR A N 1
ATOM 735 C CA . THR A 1 95 ? 23.828 -2.414 -5.029 1.00 62.41 95 THR A CA 1
ATOM 736 C C . THR A 1 95 ? 23.968 -2.637 -3.529 1.00 62.41 95 THR A C 1
ATOM 738 O O . THR A 1 95 ? 23.781 -3.756 -3.069 1.00 62.41 95 THR A O 1
ATOM 741 N N . LEU A 1 96 ? 24.237 -1.587 -2.748 1.00 61.34 96 LEU A N 1
ATOM 742 C CA . LEU A 1 96 ? 24.350 -1.709 -1.292 1.00 61.34 96 LEU A CA 1
ATOM 743 C C . LEU A 1 96 ? 23.045 -2.166 -0.640 1.00 61.34 96 LEU A C 1
ATOM 745 O O . LEU A 1 96 ? 23.054 -3.059 0.207 1.00 61.34 96 LEU A O 1
ATOM 749 N N . ILE A 1 97 ? 21.922 -1.574 -1.056 1.00 58.72 97 ILE A N 1
ATOM 750 C CA . ILE A 1 97 ? 20.596 -1.985 -0.589 1.00 58.72 97 ILE A CA 1
ATOM 751 C C . ILE A 1 97 ? 20.338 -3.437 -0.988 1.00 58.72 97 ILE A C 1
ATOM 753 O O . ILE A 1 97 ? 19.905 -4.219 -0.148 1.00 58.72 97 ILE A O 1
ATOM 757 N N . GLY A 1 98 ? 20.651 -3.794 -2.234 1.00 60.00 98 GLY A N 1
ATOM 758 C CA . GLY A 1 98 ? 20.523 -5.139 -2.776 1.00 60.00 98 GLY A CA 1
ATOM 759 C C . GLY A 1 98 ? 21.302 -6.190 -1.985 1.00 60.00 98 GLY A C 1
ATOM 760 O O . GLY A 1 98 ? 20.725 -7.184 -1.550 1.00 60.00 98 GLY A O 1
ATOM 761 N N . THR A 1 99 ? 22.581 -5.939 -1.706 1.00 64.81 99 THR A N 1
ATOM 762 C CA . THR A 1 99 ? 23.432 -6.815 -0.887 1.00 64.81 99 THR A CA 1
ATOM 763 C C . THR A 1 99 ? 22.872 -6.988 0.522 1.00 64.81 99 THR A C 1
ATOM 765 O O . THR A 1 99 ? 22.802 -8.110 1.016 1.00 64.81 99 THR A O 1
ATOM 768 N N . ALA A 1 100 ? 22.406 -5.907 1.155 1.00 58.09 100 ALA A N 1
ATOM 769 C CA . ALA A 1 100 ? 21.826 -5.967 2.498 1.00 58.09 100 ALA A CA 1
ATOM 770 C C . ALA A 1 100 ? 20.519 -6.783 2.569 1.00 58.09 100 ALA A C 1
ATOM 772 O O . ALA A 1 100 ? 20.150 -7.249 3.645 1.00 58.09 100 ALA A O 1
ATOM 773 N N . ILE A 1 101 ? 19.810 -6.947 1.446 1.00 55.81 101 ILE A N 1
ATOM 774 C CA . ILE A 1 101 ? 18.529 -7.672 1.369 1.00 55.81 101 ILE A CA 1
ATOM 775 C C . ILE A 1 101 ? 18.608 -8.972 0.552 1.00 55.81 101 ILE A C 1
ATOM 777 O O . ILE A 1 101 ? 17.575 -9.605 0.335 1.00 55.81 101 ILE A O 1
ATOM 781 N N . GLY A 1 102 ? 19.797 -9.353 0.073 1.00 56.91 102 GLY A N 1
ATOM 782 C CA . GLY A 1 102 ? 20.016 -10.547 -0.748 1.00 56.91 102 GLY A CA 1
ATOM 783 C C . GLY A 1 102 ? 19.369 -10.509 -2.140 1.00 56.91 102 GLY A C 1
ATOM 784 O O . GLY A 1 102 ? 18.951 -11.552 -2.637 1.00 56.91 102 GLY A O 1
ATOM 785 N N . ARG A 1 103 ? 19.231 -9.335 -2.774 1.00 55.47 103 ARG A N 1
ATOM 786 C CA . ARG A 1 103 ? 18.632 -9.189 -4.118 1.00 55.47 103 ARG A CA 1
ATOM 787 C C . ARG A 1 103 ? 19.459 -8.291 -5.033 1.00 55.47 103 ARG A C 1
ATOM 789 O O . ARG A 1 103 ? 19.993 -7.281 -4.594 1.00 55.47 103 ARG A O 1
ATOM 796 N N . SER A 1 104 ? 19.508 -8.608 -6.324 1.00 58.88 104 SER A N 1
ATOM 797 C CA . SER A 1 104 ? 20.153 -7.746 -7.322 1.00 58.88 104 SER A CA 1
ATOM 798 C C . SER A 1 104 ? 19.262 -6.547 -7.689 1.00 58.88 104 SER A C 1
ATOM 800 O O . SER A 1 104 ? 18.050 -6.717 -7.834 1.00 58.88 104 SER A O 1
ATOM 802 N N . PRO A 1 105 ? 19.831 -5.340 -7.866 1.00 60.34 105 PRO A N 1
ATOM 803 C CA . PRO A 1 105 ? 19.108 -4.188 -8.406 1.00 60.34 105 PRO A CA 1
ATOM 804 C C . PRO A 1 105 ? 18.542 -4.473 -9.798 1.00 60.34 105 PRO A C 1
ATOM 806 O O . PRO A 1 105 ? 19.205 -5.136 -10.596 1.00 60.34 105 PRO A O 1
ATOM 809 N N . GLN A 1 106 ? 17.367 -3.926 -10.112 1.00 54.75 106 GLN A N 1
ATOM 810 C CA . GLN A 1 106 ? 16.782 -4.016 -11.450 1.00 54.75 106 GLN A CA 1
ATOM 811 C C . GLN A 1 106 ? 16.680 -2.635 -12.093 1.00 54.75 106 GLN A C 1
ATOM 813 O O . GLN A 1 106 ? 16.299 -1.656 -11.453 1.00 54.75 106 GLN A O 1
ATOM 818 N N . SER A 1 107 ? 17.016 -2.560 -13.379 1.00 53.19 107 SER A N 1
ATOM 819 C CA . SER A 1 107 ? 16.780 -1.371 -14.194 1.00 53.19 107 SER A CA 1
ATOM 820 C C . SER A 1 107 ? 15.329 -1.403 -14.684 1.00 53.19 107 SER A C 1
ATOM 822 O O . SER A 1 107 ? 14.973 -2.334 -15.406 1.00 53.19 107 SER A O 1
ATOM 824 N N . PRO A 1 108 ? 14.471 -0.446 -14.294 1.00 48.69 108 PRO A N 1
ATOM 825 C CA . PRO A 1 108 ? 13.098 -0.413 -14.782 1.00 48.69 108 PRO A CA 1
ATOM 826 C C . PRO A 1 108 ? 13.084 -0.020 -16.264 1.00 48.69 108 PRO A C 1
ATOM 828 O O . PRO A 1 108 ? 13.919 0.768 -16.708 1.00 48.69 108 PRO A O 1
ATOM 831 N N . ALA A 1 109 ? 12.109 -0.529 -17.021 1.00 46.91 109 ALA A N 1
ATOM 832 C CA . ALA A 1 109 ? 11.935 -0.148 -18.422 1.00 46.91 109 ALA A CA 1
ATOM 833 C C . ALA A 1 109 ? 11.609 1.349 -18.565 1.00 46.91 109 ALA A C 1
ATOM 835 O O . ALA A 1 109 ? 12.070 1.982 -19.512 1.00 46.91 109 ALA A O 1
ATOM 836 N N . HIS A 1 110 ? 10.828 1.920 -17.639 1.00 48.69 110 HIS A N 1
ATOM 837 C CA . HIS A 1 110 ? 10.392 3.321 -17.644 1.00 48.69 110 HIS A CA 1
ATOM 838 C C . HIS A 1 110 ? 10.551 3.906 -16.231 1.00 48.69 110 HIS A C 1
ATOM 840 O O . HIS A 1 110 ? 9.707 3.704 -15.360 1.00 48.69 110 HIS A O 1
ATOM 846 N N . ALA A 1 111 ? 11.666 4.587 -15.975 1.00 44.91 111 ALA A N 1
ATOM 847 C CA . ALA A 1 111 ? 11.911 5.290 -14.719 1.00 44.91 111 ALA A CA 1
ATOM 848 C C . ALA A 1 111 ? 11.431 6.744 -14.775 1.00 44.91 111 ALA A C 1
ATOM 850 O O . ALA A 1 111 ? 11.545 7.397 -15.808 1.00 44.91 111 ALA A O 1
ATOM 851 N N . ILE A 1 112 ? 10.969 7.264 -13.635 1.00 44.78 112 ILE A N 1
ATOM 852 C CA . ILE A 1 112 ? 10.691 8.692 -13.445 1.00 44.78 112 ILE A CA 1
ATOM 853 C C . ILE A 1 112 ? 11.946 9.332 -12.834 1.00 44.78 112 ILE A C 1
ATOM 855 O O . ILE A 1 112 ? 12.358 8.971 -11.729 1.00 44.78 112 ILE A O 1
ATOM 859 N N . GLU A 1 113 ? 12.573 10.263 -13.555 1.00 46.19 11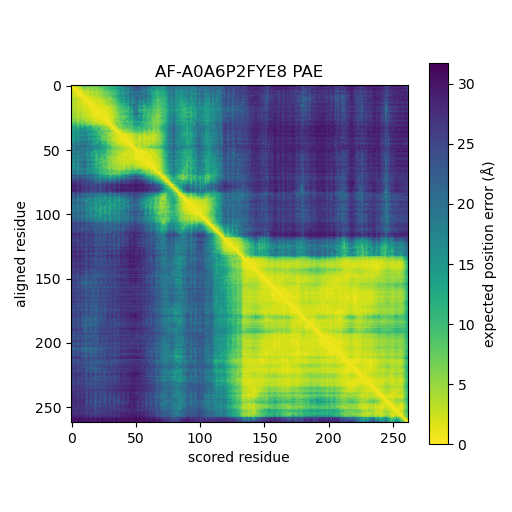3 GLU A N 1
ATOM 860 C CA . GLU A 1 113 ? 13.663 11.091 -13.029 1.00 46.19 113 GLU A CA 1
ATOM 861 C C . GLU A 1 113 ? 13.087 12.133 -12.062 1.00 46.19 113 GLU A C 1
ATOM 863 O O . GLU A 1 113 ? 12.372 13.043 -12.464 1.00 46.19 113 GLU A O 1
ATOM 868 N N . VAL A 1 114 ? 13.397 12.005 -10.771 1.00 42.88 114 VAL A N 1
ATOM 869 C CA . VAL A 1 114 ? 12.834 12.861 -9.705 1.00 42.88 114 VAL A CA 1
ATOM 870 C C . VAL A 1 114 ? 13.522 14.239 -9.632 1.00 42.88 114 VAL A C 1
ATOM 872 O O . VAL A 1 114 ? 13.126 15.081 -8.834 1.00 42.88 114 VAL A O 1
ATOM 875 N N . ASP A 1 115 ? 14.553 14.482 -10.448 1.00 41.03 115 ASP A N 1
ATOM 876 C CA . ASP A 1 115 ? 15.488 15.606 -10.265 1.00 41.03 115 ASP A CA 1
ATOM 877 C C . ASP A 1 115 ? 15.440 16.677 -11.367 1.00 41.03 115 ASP A C 1
ATOM 879 O O . ASP A 1 115 ? 16.225 17.622 -11.366 1.00 41.03 115 ASP A O 1
ATOM 883 N N . ARG A 1 116 ? 14.509 16.573 -12.319 1.00 40.97 116 ARG A N 1
ATOM 884 C CA . ARG A 1 116 ? 14.232 17.671 -13.251 1.00 40.97 116 ARG A CA 1
ATOM 885 C C . ARG A 1 116 ? 12.896 18.266 -12.876 1.00 40.97 116 ARG A C 1
ATOM 887 O O . ARG A 1 116 ? 11.912 17.539 -12.786 1.00 40.97 116 ARG A O 1
ATOM 894 N N . THR A 1 117 ? 12.896 19.575 -12.623 1.00 42.81 117 THR A N 1
ATOM 895 C CA . THR A 1 117 ? 11.714 20.423 -12.435 1.00 42.81 117 THR A CA 1
ATOM 896 C C . THR A 1 117 ? 10.671 20.069 -13.484 1.00 42.81 117 THR A C 1
ATOM 898 O O . THR A 1 117 ? 10.727 20.549 -14.613 1.00 42.81 117 THR A O 1
ATOM 901 N N . SER A 1 118 ? 9.784 19.155 -13.115 1.00 48.34 118 SER A N 1
ATOM 902 C CA . SER A 1 118 ? 8.770 18.630 -14.006 1.00 48.34 118 SER A CA 1
ATOM 903 C C . SER A 1 118 ? 7.709 19.712 -14.115 1.00 48.34 118 SER A C 1
ATOM 905 O O . SER A 1 118 ? 7.246 20.240 -13.097 1.00 48.34 118 SER A O 1
ATOM 907 N N . SER A 1 119 ? 7.371 20.093 -15.340 1.00 54.19 119 SER A N 1
ATOM 908 C CA . SER A 1 119 ? 6.234 20.974 -15.591 1.00 54.19 119 SER A CA 1
ATOM 909 C C . SER A 1 119 ? 4.959 20.379 -14.958 1.00 54.19 119 SER A C 1
ATOM 911 O O . SER A 1 119 ? 4.880 19.163 -14.759 1.00 54.19 119 SER A O 1
ATOM 913 N N . PRO A 1 120 ? 3.938 21.186 -14.613 1.00 52.19 120 PRO A N 1
ATOM 914 C CA . PRO A 1 120 ? 2.687 20.674 -14.042 1.00 52.19 120 PRO A CA 1
ATOM 915 C C . PRO A 1 120 ? 2.036 19.559 -14.875 1.00 52.19 120 PRO A C 1
ATOM 917 O O . PRO A 1 120 ? 1.427 18.651 -14.317 1.00 52.19 120 PRO A O 1
ATOM 920 N N . GLU A 1 121 ? 2.210 19.599 -16.196 1.00 51.94 121 GLU A N 1
ATOM 921 C CA . GLU A 1 121 ? 1.729 18.584 -17.137 1.00 51.94 121 GLU A CA 1
ATOM 922 C C . GLU A 1 121 ? 2.508 17.266 -16.999 1.00 51.94 121 GLU A C 1
ATOM 924 O O . GLU A 1 121 ? 1.902 16.204 -16.864 1.00 51.94 121 GLU A O 1
ATOM 929 N N . GLU A 1 122 ? 3.840 17.326 -16.917 1.00 48.97 122 GLU A N 1
ATOM 930 C CA . GLU A 1 122 ? 4.688 16.151 -16.675 1.00 48.97 122 GLU A CA 1
ATOM 931 C C . GLU A 1 122 ? 4.456 15.545 -15.286 1.00 48.97 122 GLU A C 1
ATOM 933 O O . GLU A 1 122 ? 4.484 14.324 -15.142 1.00 48.97 122 GLU A O 1
ATOM 938 N N . LEU A 1 123 ? 4.181 16.370 -14.268 1.00 49.94 123 LEU A N 1
ATOM 939 C CA . LEU A 1 123 ? 3.787 15.900 -12.936 1.00 49.94 123 LEU A CA 1
ATOM 940 C C . LEU A 1 123 ? 2.440 15.182 -12.971 1.00 49.94 123 LEU A C 1
ATOM 942 O O . LEU A 1 123 ? 2.308 14.118 -12.371 1.00 49.94 123 LEU A O 1
ATOM 946 N N . HIS A 1 124 ? 1.457 15.725 -13.689 1.00 52.81 124 HIS A N 1
ATOM 947 C CA . HIS A 1 124 ? 0.140 15.107 -13.817 1.00 52.81 124 HIS A CA 1
ATOM 948 C C . HIS A 1 124 ? 0.220 13.773 -14.563 1.00 52.81 124 HIS A C 1
ATOM 950 O O . HIS A 1 124 ? -0.393 12.782 -14.162 1.00 52.81 124 HIS A O 1
ATOM 956 N N . GLU A 1 125 ? 1.029 13.710 -15.619 1.00 49.88 125 GLU A N 1
ATOM 957 C CA . GLU A 1 125 ? 1.240 12.478 -16.365 1.00 49.88 125 GLU A CA 1
ATOM 958 C C . GLU A 1 125 ? 2.073 11.457 -15.573 1.00 49.88 125 GLU A C 1
ATOM 960 O O . GLU A 1 125 ? 1.775 10.261 -15.593 1.00 49.88 125 GLU A O 1
ATOM 965 N N . ALA A 1 126 ? 3.064 11.906 -14.799 1.00 48.47 126 ALA A N 1
ATOM 966 C CA . ALA A 1 126 ? 3.803 11.065 -13.864 1.00 48.47 126 ALA A CA 1
ATOM 967 C C . ALA A 1 126 ? 2.901 10.521 -12.744 1.00 48.47 126 ALA A C 1
ATOM 969 O O . ALA A 1 126 ? 2.970 9.331 -12.441 1.00 48.47 126 ALA A O 1
ATOM 970 N N . GLU A 1 127 ? 2.016 11.337 -12.164 1.00 50.16 127 GLU A N 1
ATOM 971 C CA . GLU A 1 127 ? 1.017 10.902 -11.181 1.00 50.16 127 GLU A CA 1
ATOM 972 C C . GLU A 1 127 ? 0.038 9.895 -11.790 1.00 50.16 127 GLU A C 1
ATOM 974 O O . GLU A 1 127 ? -0.202 8.841 -11.196 1.00 50.16 127 GLU A O 1
ATOM 979 N N . ALA A 1 128 ? -0.470 10.161 -12.997 1.00 48.56 128 ALA A N 1
ATOM 980 C CA . ALA A 1 128 ? -1.350 9.254 -13.726 1.00 48.56 128 ALA A CA 1
ATOM 981 C C . ALA A 1 128 ? -0.668 7.908 -14.028 1.00 48.56 128 ALA A C 1
ATOM 983 O O . ALA A 1 128 ? -1.271 6.850 -13.818 1.00 48.56 128 ALA A O 1
ATOM 984 N N . ARG A 1 129 ? 0.608 7.923 -14.439 1.00 51.34 129 ARG A N 1
ATOM 985 C CA . ARG A 1 129 ? 1.431 6.717 -14.639 1.00 51.34 129 ARG A CA 1
ATOM 986 C C . ARG A 1 129 ? 1.705 5.990 -13.323 1.00 51.34 129 ARG A C 1
ATOM 988 O O . ARG A 1 129 ? 1.596 4.772 -13.272 1.00 51.34 129 ARG A O 1
ATOM 995 N N . MET A 1 130 ? 1.977 6.710 -12.238 1.00 47.59 130 MET A N 1
ATOM 996 C CA . MET A 1 130 ? 2.220 6.135 -10.909 1.00 47.59 130 MET A CA 1
ATOM 997 C C . MET A 1 130 ? 0.948 5.549 -10.273 1.00 47.59 130 MET A C 1
ATOM 999 O O . MET A 1 130 ? 1.011 4.609 -9.478 1.00 47.59 130 MET A O 1
ATOM 1003 N N . LEU A 1 131 ? -0.222 6.086 -10.623 1.00 51.78 131 LEU A N 1
ATOM 1004 C CA . LEU A 1 131 ? -1.530 5.500 -10.336 1.00 51.78 131 LEU A CA 1
ATOM 1005 C C . LEU A 1 131 ? -1.768 4.251 -11.193 1.00 51.78 131 LEU A C 1
ATOM 1007 O O . LEU A 1 131 ? -2.164 3.223 -10.647 1.00 51.78 131 LEU A O 1
ATOM 1011 N N . ALA A 1 132 ? -1.471 4.299 -12.495 1.00 48.00 132 ALA A N 1
ATOM 1012 C CA . ALA A 1 132 ? -1.582 3.151 -13.397 1.00 48.00 132 ALA A CA 1
ATOM 1013 C C . ALA A 1 132 ? -0.647 1.988 -13.011 1.00 48.00 132 ALA A C 1
ATOM 1015 O O . ALA A 1 132 ? -1.047 0.833 -13.116 1.00 48.00 132 ALA A O 1
ATOM 1016 N N . ALA A 1 133 ? 0.540 2.285 -12.475 1.00 49.06 133 ALA A N 1
ATOM 1017 C CA . ALA A 1 133 ? 1.502 1.312 -11.951 1.00 49.06 133 ALA A CA 1
ATOM 1018 C C . ALA A 1 133 ? 1.022 0.594 -10.672 1.00 49.06 133 ALA A C 1
ATOM 1020 O O . ALA A 1 133 ? 1.682 -0.297 -10.148 1.00 49.06 133 ALA A O 1
ATOM 1021 N N . ARG A 1 134 ? -0.138 0.954 -10.101 1.00 68.94 134 ARG A N 1
ATOM 1022 C CA . ARG A 1 134 ? -0.687 0.212 -8.958 1.00 68.94 134 ARG A CA 1
ATOM 1023 C C . ARG A 1 134 ? -1.391 -1.051 -9.474 1.00 68.94 134 ARG A C 1
ATOM 1025 O O . ARG A 1 134 ? -2.422 -0.909 -10.133 1.00 68.94 134 ARG A O 1
ATOM 1032 N N . PRO A 1 135 ? -0.955 -2.272 -9.095 1.00 73.06 135 PRO A N 1
ATOM 1033 C CA . PRO A 1 135 ? -1.474 -3.510 -9.687 1.00 73.06 135 PRO A CA 1
ATOM 1034 C C . PRO A 1 135 ? -3.000 -3.652 -9.619 1.00 73.06 135 PRO A C 1
ATOM 1036 O O . PRO A 1 135 ? -3.624 -4.115 -10.564 1.00 73.06 135 PRO A O 1
ATOM 1039 N N . PHE A 1 136 ? -3.632 -3.190 -8.535 1.00 80.38 136 PHE A N 1
ATOM 1040 C CA . PHE A 1 136 ? -5.090 -3.253 -8.399 1.00 80.38 136 PHE A CA 1
ATOM 1041 C C . PHE A 1 136 ? -5.839 -2.320 -9.370 1.00 80.38 136 PHE A C 1
ATOM 1043 O O . PHE A 1 136 ? -6.902 -2.695 -9.852 1.00 80.38 136 PHE A O 1
ATOM 1050 N N . LEU A 1 137 ? -5.311 -1.123 -9.673 1.00 85.12 137 LEU A N 1
ATOM 1051 C CA . LEU A 1 137 ? -5.937 -0.207 -10.638 1.00 85.12 137 LEU A CA 1
ATOM 1052 C C . LEU A 1 137 ? -5.840 -0.774 -12.048 1.00 85.12 137 LEU A C 1
ATOM 1054 O O . LEU A 1 137 ? -6.808 -0.702 -12.802 1.00 85.12 137 LEU A O 1
ATOM 1058 N N . ALA A 1 138 ? -4.703 -1.388 -12.374 1.00 85.06 138 ALA A N 1
ATOM 1059 C CA . ALA A 1 138 ? -4.522 -2.070 -13.643 1.00 85.06 138 ALA A CA 1
ATOM 1060 C C . ALA A 1 138 ? -5.494 -3.256 -13.795 1.00 85.06 138 ALA A C 1
ATOM 1062 O O . ALA A 1 138 ? -6.127 -3.373 -14.838 1.00 85.06 138 ALA A O 1
ATOM 1063 N N . LEU A 1 139 ? -5.717 -4.057 -12.744 1.00 86.75 139 LEU A N 1
ATOM 1064 C CA . LEU A 1 139 ? -6.732 -5.124 -12.743 1.00 86.75 139 LEU A CA 1
ATOM 1065 C C . LEU A 1 139 ? -8.164 -4.592 -12.940 1.00 86.75 139 LEU A C 1
ATOM 1067 O O . LEU A 1 139 ? -8.943 -5.179 -13.693 1.00 86.75 139 LEU A O 1
ATOM 1071 N N . ILE A 1 140 ? -8.524 -3.470 -12.303 1.00 89.75 140 ILE A N 1
ATOM 1072 C CA . ILE A 1 140 ? -9.842 -2.842 -12.504 1.00 89.75 140 ILE A CA 1
ATOM 1073 C C . ILE A 1 140 ? -9.987 -2.384 -13.963 1.00 89.75 140 ILE A C 1
ATOM 1075 O O . ILE A 1 140 ? -10.961 -2.744 -14.625 1.00 89.75 140 ILE A O 1
ATOM 1079 N N . ARG A 1 141 ? -8.994 -1.670 -14.503 1.00 89.38 141 ARG A N 1
ATOM 1080 C CA . ARG A 1 141 ? -8.999 -1.202 -15.900 1.00 89.38 141 ARG A CA 1
ATOM 1081 C C . ARG A 1 141 ? -8.981 -2.340 -16.914 1.00 89.38 141 ARG A C 1
ATOM 1083 O O . ARG A 1 141 ? -9.649 -2.246 -17.938 1.00 89.38 141 ARG A O 1
ATOM 1090 N N . ASN A 1 142 ? -8.307 -3.445 -16.607 1.00 88.00 142 ASN A N 1
ATOM 1091 C CA . ASN A 1 142 ? -8.291 -4.643 -17.446 1.00 88.00 142 ASN A CA 1
ATOM 1092 C C . ASN A 1 142 ? -9.661 -5.346 -17.509 1.00 88.00 142 ASN A C 1
ATOM 1094 O O . ASN A 1 142 ? -9.927 -6.082 -18.453 1.00 88.00 142 ASN A O 1
ATOM 1098 N N . SER A 1 143 ? -10.577 -5.084 -16.568 1.00 89.38 143 SER A N 1
ATOM 1099 C CA . SER A 1 143 ? -11.992 -5.481 -16.706 1.00 89.38 143 SER A CA 1
ATOM 1100 C C . SER A 1 143 ? -12.801 -4.548 -17.620 1.00 89.38 143 SER A C 1
ATOM 1102 O O . SER A 1 143 ? -13.936 -4.849 -17.997 1.00 89.38 143 SER A O 1
ATOM 1104 N N . GLY A 1 144 ? -12.213 -3.412 -18.007 1.00 86.88 144 GLY A N 1
ATOM 1105 C CA . GLY A 1 144 ? -12.845 -2.371 -18.809 1.00 86.88 144 GLY A CA 1
ATOM 1106 C C . GLY A 1 144 ? -13.528 -1.256 -18.037 1.00 86.88 144 GLY A C 1
ATOM 1107 O O . GLY A 1 144 ? -14.199 -0.438 -18.661 1.00 86.88 144 GLY A O 1
ATOM 1108 N N . ALA A 1 145 ? -13.410 -1.244 -16.712 1.00 87.44 145 ALA A N 1
ATOM 1109 C CA . ALA A 1 145 ? -13.973 -0.204 -15.866 1.00 8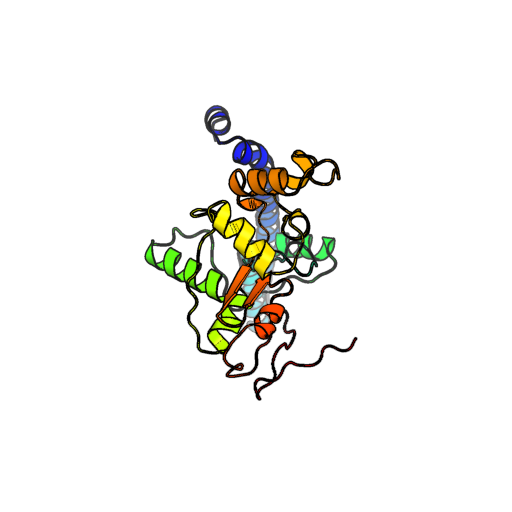7.44 145 ALA A CA 1
ATOM 1110 C C . ALA A 1 145 ? -12.939 0.897 -15.601 1.00 87.44 145 ALA A C 1
ATOM 1112 O O . ALA A 1 145 ? -11.789 0.598 -15.285 1.00 87.44 145 ALA A O 1
ATOM 1113 N N . GLU A 1 146 ? -13.361 2.161 -15.648 1.00 85.94 146 GLU A N 1
ATOM 1114 C CA . GLU A 1 146 ? -12.561 3.277 -15.135 1.00 85.94 146 GLU A CA 1
ATOM 1115 C C . GLU A 1 146 ? -13.069 3.642 -13.728 1.00 85.94 146 GLU A C 1
ATOM 1117 O O . GLU A 1 146 ? -14.204 4.109 -13.586 1.00 85.94 146 GLU A O 1
ATOM 1122 N N . PRO A 1 147 ? -12.297 3.372 -12.657 1.00 88.31 147 PRO A N 1
ATOM 1123 C CA . PRO A 1 147 ? -12.767 3.588 -11.296 1.00 88.31 147 PRO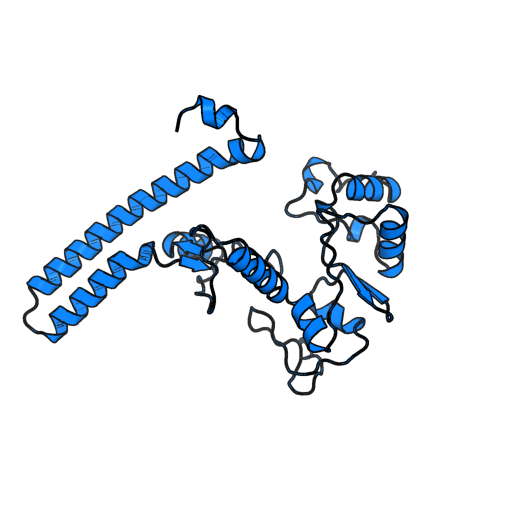 A CA 1
ATOM 1124 C C . PRO A 1 147 ? -12.704 5.063 -10.896 1.00 88.31 147 PRO A C 1
ATOM 1126 O O . PRO A 1 147 ? -11.757 5.777 -11.222 1.00 88.31 147 PRO A O 1
ATOM 1129 N N . ARG A 1 148 ? -13.646 5.500 -10.053 1.00 88.81 148 ARG A N 1
ATOM 1130 C CA . ARG A 1 148 ? -13.500 6.770 -9.331 1.00 88.81 148 ARG A CA 1
ATOM 1131 C C . ARG A 1 148 ? -12.416 6.626 -8.262 1.00 88.81 148 ARG A C 1
ATOM 1133 O O . ARG A 1 148 ? -12.607 5.917 -7.275 1.00 88.81 148 ARG A O 1
ATOM 1140 N N . VAL A 1 149 ? -11.297 7.323 -8.432 1.00 88.25 149 VAL A N 1
ATOM 1141 C CA . VAL A 1 149 ? -10.191 7.314 -7.467 1.00 88.25 149 VAL A CA 1
ATOM 1142 C C . VAL A 1 149 ? -10.406 8.401 -6.416 1.00 88.25 149 VAL A C 1
ATOM 1144 O O . VAL A 1 149 ? -10.544 9.573 -6.750 1.00 88.25 149 VAL A O 1
ATOM 1147 N N . ILE A 1 150 ? -10.421 8.015 -5.138 1.00 85.94 150 ILE A N 1
ATOM 1148 C CA . ILE A 1 150 ? -10.511 8.944 -4.003 1.00 85.94 150 ILE A CA 1
ATOM 1149 C C . ILE A 1 150 ? -9.168 8.962 -3.278 1.00 85.94 150 ILE A C 1
ATOM 1151 O O . ILE A 1 150 ? -8.686 7.933 -2.793 1.00 85.94 150 ILE A O 1
ATOM 1155 N N . GLU A 1 151 ? -8.563 10.143 -3.172 1.00 84.81 151 GLU A N 1
ATOM 1156 C CA . GLU A 1 151 ? -7.345 10.332 -2.393 1.00 84.81 151 GLU A CA 1
ATOM 1157 C C . GLU A 1 151 ? -7.696 10.483 -0.908 1.00 84.81 151 GLU A C 1
ATOM 1159 O O . GLU A 1 151 ? -7.811 11.585 -0.377 1.00 84.81 151 GLU A O 1
ATOM 1164 N N . TYR A 1 152 ? -7.866 9.349 -0.226 1.00 84.44 152 TYR A N 1
ATOM 1165 C CA . TYR A 1 152 ? -8.322 9.291 1.170 1.00 84.44 152 TYR A CA 1
ATOM 1166 C C . TYR A 1 152 ? -7.422 10.028 2.181 1.00 84.44 152 TYR A C 1
ATOM 1168 O O . TYR A 1 152 ? -7.853 10.312 3.291 1.00 84.44 152 TYR A O 1
ATOM 1176 N N . LEU A 1 153 ? -6.171 10.335 1.819 1.00 85.19 153 LEU A N 1
ATOM 1177 C CA . LEU A 1 153 ? -5.278 11.137 2.661 1.00 85.19 153 LEU A CA 1
ATOM 1178 C C . LEU A 1 153 ? -5.622 12.631 2.626 1.00 85.19 153 LEU A C 1
ATOM 1180 O O . LEU A 1 153 ? -5.403 13.313 3.621 1.00 85.19 153 LEU A O 1
ATOM 1184 N N . LYS A 1 154 ? -6.146 13.131 1.498 1.00 82.31 154 LYS A N 1
ATOM 1185 C CA . LYS A 1 154 ? -6.610 14.521 1.345 1.00 82.31 154 LYS A CA 1
ATOM 1186 C C . LYS A 1 154 ? -8.099 14.656 1.652 1.00 82.31 154 LYS A C 1
ATOM 1188 O O . LYS A 1 154 ? -8.530 15.643 2.231 1.00 82.31 154 LYS A O 1
ATOM 1193 N N . THR A 1 155 ? -8.869 13.649 1.257 1.00 88.00 155 THR A N 1
ATOM 1194 C CA . THR A 1 155 ? -10.330 13.591 1.367 1.00 88.00 155 THR A CA 1
ATOM 1195 C C . THR A 1 155 ? -10.735 12.298 2.079 1.00 88.00 155 THR A C 1
ATOM 1197 O O . THR A 1 155 ? -11.177 11.350 1.424 1.00 88.00 155 THR A O 1
ATOM 1200 N N . PRO A 1 156 ? -10.487 12.184 3.398 1.00 89.25 156 PRO A N 1
ATOM 1201 C CA . PRO A 1 156 ? -10.866 10.993 4.148 1.00 89.25 156 PRO A CA 1
ATOM 1202 C C . PRO A 1 156 ? -12.391 10.811 4.147 1.00 89.25 156 PRO A C 1
ATOM 1204 O O . PRO A 1 156 ? -13.121 11.803 4.090 1.00 89.25 156 PRO A O 1
ATOM 1207 N N . PRO A 1 1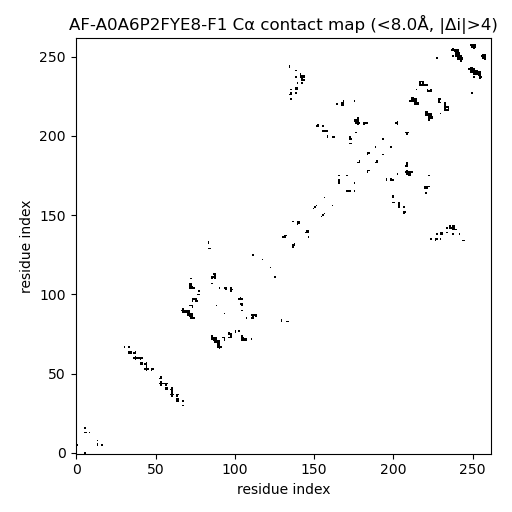57 ? -12.887 9.562 4.208 1.00 91.19 157 PRO A N 1
ATOM 1208 C CA . PRO A 1 157 ? -14.310 9.317 4.408 1.00 91.19 157 PRO A CA 1
ATOM 1209 C C . PRO A 1 157 ? -14.758 9.876 5.763 1.00 91.19 157 PRO A C 1
ATOM 1211 O O . PRO A 1 157 ? -13.975 9.909 6.713 1.00 91.19 157 PRO A O 1
ATOM 1214 N N . ASP A 1 158 ? -16.025 10.270 5.864 1.00 95.62 158 ASP A N 1
ATOM 1215 C CA . ASP A 1 158 ? -16.636 10.553 7.162 1.00 95.62 158 ASP A CA 1
ATOM 1216 C C . ASP A 1 158 ? -16.803 9.269 8.002 1.00 95.62 158 ASP A C 1
ATOM 1218 O O . ASP A 1 158 ? -16.562 8.144 7.543 1.00 95.62 158 ASP A O 1
ATOM 1222 N N . ARG A 1 159 ? -17.191 9.440 9.273 1.00 95.94 159 ARG A N 1
ATOM 1223 C CA . ARG A 1 159 ? -17.318 8.336 10.236 1.00 95.94 159 ARG A CA 1
ATOM 1224 C C . ARG A 1 159 ? -18.316 7.280 9.775 1.00 95.94 159 ARG A C 1
ATOM 1226 O O . ARG A 1 159 ? -18.011 6.091 9.843 1.00 95.94 159 ARG A O 1
ATOM 1233 N N . GLU A 1 160 ? -19.486 7.705 9.307 1.00 96.12 160 GLU A N 1
ATOM 1234 C CA . GLU A 1 160 ? -20.552 6.801 8.867 1.00 96.12 160 GLU A CA 1
ATOM 1235 C C . GLU A 1 160 ? -20.111 5.982 7.653 1.00 96.12 160 GLU A C 1
ATOM 1237 O O . GLU A 1 160 ? -20.266 4.759 7.633 1.00 96.12 160 GLU A O 1
ATOM 1242 N N . THR A 1 161 ? -19.465 6.636 6.688 1.00 95.12 161 THR A N 1
ATOM 1243 C CA . THR A 1 161 ? -18.889 6.002 5.505 1.00 95.12 161 THR A CA 1
ATOM 1244 C C . THR A 1 161 ? -17.812 4.998 5.900 1.00 95.12 161 THR A C 1
ATOM 1246 O O . THR A 1 161 ? -17.831 3.867 5.417 1.00 95.12 161 THR A O 1
ATOM 1249 N N . LEU A 1 162 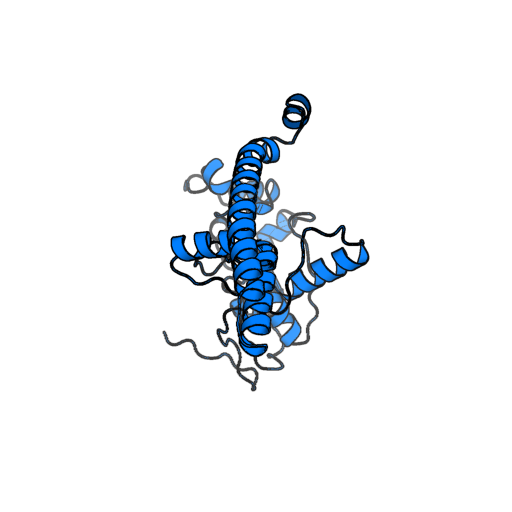? -16.887 5.353 6.798 1.00 95.38 162 LEU A N 1
ATOM 1250 C CA . LEU A 1 162 ? -15.820 4.447 7.232 1.00 95.38 162 LEU A CA 1
ATOM 1251 C C . LEU A 1 162 ? -16.375 3.205 7.947 1.00 95.38 162 LEU A C 1
ATOM 1253 O O . LEU A 1 162 ? -15.963 2.085 7.638 1.00 95.38 162 LEU A O 1
ATOM 1257 N N . VAL A 1 163 ? -17.347 3.384 8.845 1.00 96.38 163 VAL A N 1
ATOM 1258 C CA . VAL A 1 163 ? -18.050 2.277 9.516 1.00 96.38 163 VAL A CA 1
ATOM 1259 C C . VAL A 1 163 ? -18.772 1.391 8.499 1.00 96.38 163 VAL A C 1
ATOM 1261 O O . VAL A 1 163 ? -18.669 0.162 8.557 1.00 96.38 163 VAL A O 1
ATOM 1264 N N . GLY A 1 164 ? -19.465 2.002 7.535 1.00 96.56 164 GLY A N 1
ATOM 1265 C CA . GLY A 1 164 ? -20.134 1.294 6.448 1.00 96.56 164 GLY A CA 1
ATOM 1266 C C . GLY A 1 164 ? -19.163 0.465 5.607 1.00 96.56 164 GLY A C 1
ATOM 1267 O O . GLY A 1 164 ? -19.440 -0.698 5.313 1.00 96.56 164 GLY A O 1
ATOM 1268 N N . LEU A 1 165 ? -17.992 1.019 5.283 1.00 96.25 165 LEU A N 1
ATOM 1269 C CA . LEU A 1 165 ? -16.940 0.321 4.544 1.00 96.25 165 LEU A CA 1
ATOM 1270 C C . LEU A 1 165 ? -16.380 -0.870 5.329 1.00 96.25 165 LEU A C 1
ATOM 1272 O O . LEU A 1 165 ? -16.249 -1.949 4.754 1.00 96.25 165 LEU A O 1
ATOM 1276 N N . ILE A 1 166 ? -16.081 -0.710 6.625 1.00 95.56 166 ILE A N 1
ATOM 1277 C CA . ILE A 1 166 ? -15.591 -1.804 7.487 1.00 95.56 166 ILE A CA 1
ATOM 1278 C C . ILE A 1 166 ? -16.598 -2.958 7.496 1.00 95.56 166 ILE A C 1
ATOM 1280 O O . ILE A 1 166 ? -16.232 -4.106 7.231 1.00 95.56 166 ILE A O 1
ATOM 1284 N N . ARG A 1 167 ? -17.882 -2.640 7.705 1.00 95.94 167 ARG A N 1
ATOM 1285 C CA . ARG A 1 167 ? -18.967 -3.626 7.682 1.00 95.94 167 ARG A CA 1
ATOM 1286 C C . ARG A 1 167 ? -19.076 -4.320 6.324 1.00 95.94 167 ARG A C 1
ATOM 1288 O O . ARG A 1 167 ? -19.153 -5.543 6.279 1.00 95.94 167 ARG A O 1
ATOM 1295 N N . ALA A 1 168 ? -19.050 -3.563 5.227 1.00 94.06 168 ALA A N 1
ATOM 1296 C CA . ALA A 1 168 ? -19.160 -4.104 3.872 1.00 94.06 168 ALA A CA 1
ATOM 1297 C C . ALA A 1 168 ? -17.967 -4.996 3.477 1.00 94.06 168 ALA A C 1
ATOM 1299 O O . ALA A 1 168 ? -18.119 -5.910 2.667 1.00 94.06 168 ALA A O 1
ATOM 1300 N N . MET A 1 169 ? -16.784 -4.747 4.047 1.00 94.94 169 MET A N 1
ATOM 1301 C CA . MET A 1 169 ? -15.607 -5.600 3.867 1.00 94.94 169 MET A CA 1
ATOM 1302 C C . MET A 1 169 ? -15.679 -6.907 4.659 1.00 94.94 169 MET A C 1
ATOM 1304 O O . MET A 1 169 ? -14.994 -7.857 4.285 1.00 94.94 169 MET A O 1
ATOM 1308 N N . GLY A 1 170 ? -16.480 -6.965 5.728 1.00 93.69 170 GLY A N 1
ATOM 1309 C CA . GLY A 1 170 ? -16.555 -8.130 6.611 1.00 93.69 170 GLY A CA 1
ATOM 1310 C C . GLY A 1 170 ? -15.276 -8.365 7.423 1.00 93.69 170 GLY A C 1
ATOM 1311 O O . GLY A 1 170 ? -14.979 -9.503 7.773 1.00 93.69 170 GLY A O 1
ATOM 1312 N N . ILE A 1 171 ? -14.504 -7.307 7.691 1.00 93.12 171 ILE A N 1
ATOM 1313 C CA . ILE A 1 171 ? -13.274 -7.354 8.496 1.00 93.12 171 ILE A CA 1
ATOM 1314 C C . ILE A 1 171 ? -13.474 -6.618 9.819 1.00 93.12 171 ILE A C 1
ATOM 1316 O O . ILE A 1 171 ? -14.367 -5.781 9.947 1.00 93.12 171 ILE A O 1
ATOM 1320 N N . THR A 1 172 ? -12.617 -6.888 10.800 1.00 94.38 172 THR A N 1
ATOM 1321 C CA . THR A 1 172 ? -12.609 -6.120 12.048 1.00 94.38 172 THR A CA 1
ATOM 1322 C C . THR A 1 172 ? -11.964 -4.751 11.846 1.00 94.38 172 THR A C 1
ATOM 1324 O O . THR A 1 172 ? -11.084 -4.569 10.998 1.00 94.38 172 THR A O 1
ATOM 1327 N N . THR A 1 173 ? -12.341 -3.782 12.680 1.00 95.19 173 THR A N 1
ATOM 1328 C CA . THR A 1 173 ? -11.748 -2.436 12.682 1.00 95.19 173 THR A CA 1
ATOM 1329 C C . THR A 1 173 ? -10.224 -2.491 12.823 1.00 95.19 173 THR A C 1
ATOM 1331 O O . THR A 1 173 ? -9.490 -1.789 12.127 1.00 95.19 173 THR A O 1
ATOM 1334 N N . ARG A 1 174 ? -9.726 -3.405 13.662 1.00 94.25 174 ARG A N 1
ATOM 1335 C CA . ARG A 1 174 ? -8.292 -3.628 13.874 1.00 94.25 174 ARG A CA 1
ATOM 1336 C C . ARG A 1 174 ? -7.579 -4.179 12.634 1.00 94.25 174 ARG A C 1
ATOM 1338 O O . ARG A 1 174 ? -6.449 -3.780 12.372 1.00 94.25 174 ARG A O 1
ATOM 1345 N N . GLN A 1 175 ? -8.222 -5.040 11.840 1.00 92.38 175 GLN A N 1
ATOM 1346 C CA . GLN A 1 175 ? -7.662 -5.537 10.571 1.00 92.38 175 GLN A CA 1
ATOM 1347 C C . GLN A 1 175 ? -7.510 -4.428 9.517 1.00 92.38 175 GLN A C 1
ATOM 1349 O O . GLN A 1 175 ? -6.648 -4.529 8.639 1.00 92.38 175 GLN A O 1
ATOM 1354 N N . LEU A 1 176 ? -8.309 -3.358 9.612 1.00 94.56 176 LEU A N 1
ATOM 1355 C CA . LEU A 1 176 ? -8.184 -2.200 8.730 1.00 94.56 176 LEU A CA 1
ATOM 1356 C C . LEU A 1 176 ? -6.994 -1.298 9.086 1.00 94.56 176 LEU A C 1
ATOM 1358 O O . LEU A 1 176 ? -6.575 -0.497 8.250 1.00 94.56 176 LEU A O 1
ATOM 1362 N N . LEU A 1 177 ? -6.411 -1.416 10.280 1.00 93.31 177 LEU A N 1
ATOM 1363 C CA . LEU A 1 177 ? -5.293 -0.566 10.668 1.00 93.31 177 LEU A CA 1
ATOM 1364 C C . LEU A 1 177 ? -4.028 -0.898 9.878 1.00 93.31 177 LEU A C 1
ATOM 1366 O O . LEU A 1 177 ? -3.590 -2.041 9.728 1.00 93.31 177 LEU A O 1
ATOM 1370 N N . ARG A 1 178 ? -3.383 0.155 9.397 1.00 92.06 178 ARG A N 1
ATOM 1371 C CA . ARG A 1 178 ? -2.083 0.094 8.757 1.00 92.06 178 ARG A CA 1
ATOM 1372 C C . ARG A 1 178 ? -1.012 0.313 9.811 1.00 92.06 178 ARG A C 1
ATOM 1374 O O . ARG A 1 178 ? -0.894 1.402 10.343 1.00 92.06 178 ARG A O 1
ATOM 1381 N N . ARG A 1 179 ? -0.170 -0.695 10.040 1.00 85.25 179 ARG A N 1
ATOM 1382 C CA . ARG A 1 179 ? 0.972 -0.586 10.962 1.00 85.25 179 ARG A CA 1
ATOM 1383 C C . ARG A 1 179 ? 2.161 0.160 10.346 1.00 85.25 179 ARG A C 1
ATOM 1385 O O . ARG A 1 179 ? 2.580 1.211 10.818 1.00 85.25 179 ARG A O 1
ATOM 1392 N N . LYS A 1 180 ? 2.696 -0.349 9.230 1.00 76.31 180 LYS A N 1
ATOM 1393 C CA . LYS A 1 180 ? 3.953 0.140 8.629 1.00 76.31 180 LYS A CA 1
ATOM 1394 C C . LYS A 1 180 ? 3.843 1.565 8.065 1.00 76.31 180 LYS A C 1
ATOM 1396 O O . LYS A 1 180 ? 3.042 1.813 7.160 1.00 76.31 180 LYS A O 1
ATOM 1401 N N . GLY A 1 181 ? 4.752 2.447 8.494 1.00 72.31 181 GLY A N 1
ATOM 1402 C CA . GLY A 1 181 ? 4.874 3.822 7.987 1.00 72.31 181 GLY A CA 1
ATOM 1403 C C . GLY A 1 181 ? 3.745 4.739 8.457 1.00 72.31 181 GLY A C 1
ATOM 1404 O O . GLY A 1 181 ? 3.275 5.570 7.682 1.00 72.31 181 GLY A O 1
ATOM 1405 N N . THR A 1 182 ? 3.272 4.515 9.680 1.00 80.94 182 THR A N 1
ATOM 1406 C CA . THR A 1 182 ? 2.180 5.238 10.338 1.00 80.94 182 THR A CA 1
ATOM 1407 C C . THR A 1 182 ? 2.534 5.420 11.823 1.00 80.94 182 THR A C 1
ATOM 1409 O O . THR A 1 182 ? 3.432 4.719 12.297 1.00 80.94 182 THR A O 1
ATOM 1412 N N . PRO A 1 183 ? 1.819 6.272 12.579 1.00 83.88 183 PRO A N 1
ATOM 1413 C CA . PRO A 1 183 ? 2.025 6.404 14.022 1.00 83.88 183 PRO A CA 1
ATOM 1414 C C . PRO A 1 183 ? 1.455 5.226 14.846 1.00 83.88 183 PRO A C 1
ATOM 1416 O O . PRO A 1 183 ? 1.287 5.359 16.051 1.00 83.88 183 PRO A O 1
ATOM 1419 N N . TYR A 1 184 ? 1.140 4.071 14.238 1.00 86.38 184 TYR A N 1
ATOM 1420 C CA . TYR A 1 184 ? 0.533 2.918 14.923 1.00 86.38 184 TYR A CA 1
ATOM 1421 C C . TYR A 1 184 ? 1.313 2.473 16.169 1.00 86.38 184 TYR A C 1
ATOM 1423 O O . TYR A 1 184 ? 0.724 2.303 17.236 1.00 86.38 184 TYR A O 1
ATOM 1431 N N . ASP A 1 185 ? 2.631 2.288 16.039 1.00 86.69 185 ASP A N 1
ATOM 1432 C CA . ASP A 1 185 ? 3.470 1.835 17.154 1.00 86.69 185 ASP A CA 1
ATOM 1433 C C . ASP A 1 185 ? 3.686 2.967 18.183 1.00 86.69 185 ASP A C 1
ATOM 1435 O O . ASP A 1 185 ? 3.684 2.713 19.384 1.00 86.69 185 ASP A O 1
ATOM 1439 N N . GLU A 1 186 ? 3.786 4.225 17.733 1.00 86.44 186 GLU A N 1
ATOM 1440 C CA . GLU A 1 186 ? 3.943 5.413 18.596 1.00 86.44 186 GLU A CA 1
ATOM 1441 C C . GLU A 1 186 ? 2.711 5.665 19.478 1.00 86.44 186 GLU A C 1
ATOM 1443 O O . GLU A 1 186 ? 2.836 6.090 20.624 1.00 86.44 186 GLU A O 1
ATOM 1448 N N . LEU A 1 187 ? 1.518 5.377 18.953 1.00 87.62 187 LEU A N 1
ATOM 1449 C CA . LEU A 1 187 ? 0.243 5.508 19.660 1.00 87.62 187 LEU A CA 1
ATOM 1450 C C . LEU A 1 187 ? -0.122 4.256 20.476 1.00 87.62 187 LEU A C 1
ATOM 1452 O O . LEU A 1 187 ? -1.160 4.237 21.137 1.00 87.62 187 LEU A O 1
ATOM 1456 N N . GLY A 1 188 ? 0.703 3.202 20.430 1.00 91.19 188 GLY A N 1
ATOM 1457 C CA . GLY A 1 188 ? 0.452 1.955 21.151 1.00 91.19 188 GLY A CA 1
ATOM 1458 C C . GLY A 1 188 ? -0.845 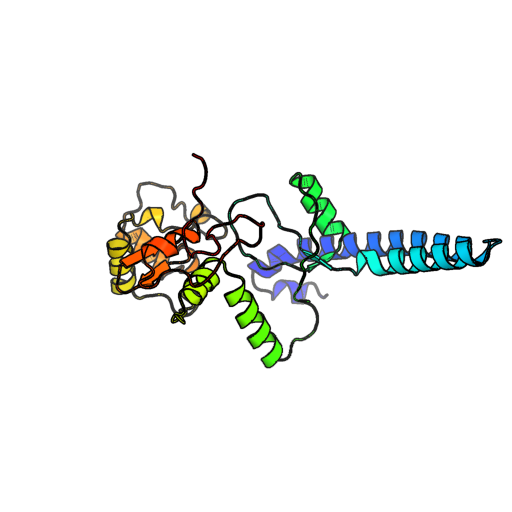1.267 20.719 1.00 91.19 188 GLY A C 1
ATOM 1459 O O . GLY A 1 188 ? -1.574 0.744 21.562 1.00 91.19 188 GLY A O 1
ATOM 1460 N N . LEU A 1 189 ? -1.166 1.285 19.419 1.00 91.62 189 LEU A N 1
ATOM 1461 C CA . LEU A 1 189 ? -2.432 0.740 18.905 1.00 91.62 189 LEU A CA 1
ATOM 1462 C C . LEU A 1 189 ? -2.507 -0.790 18.954 1.00 91.62 189 LEU A C 1
ATOM 1464 O O . LEU A 1 189 ? -3.585 -1.349 18.778 1.00 91.62 189 LEU A O 1
ATOM 1468 N N . ASP A 1 190 ? -1.391 -1.468 19.239 1.00 89.88 190 ASP A N 1
ATOM 1469 C CA . ASP A 1 190 ? -1.353 -2.920 19.465 1.00 89.88 190 ASP A CA 1
ATOM 1470 C C . ASP A 1 190 ? -2.058 -3.340 20.761 1.00 89.88 190 ASP A C 1
ATOM 1472 O O . ASP A 1 190 ? -2.451 -4.494 20.907 1.00 89.88 190 ASP A O 1
ATOM 1476 N N . ASP A 1 191 ? -2.257 -2.400 21.686 1.00 91.06 191 ASP A N 1
ATOM 1477 C CA . ASP A 1 191 ? -2.918 -2.662 22.957 1.00 91.06 191 ASP A CA 1
ATOM 1478 C C . ASP A 1 191 ? -4.397 -3.068 22.731 1.00 91.06 191 ASP A C 1
ATOM 1480 O O . ASP A 1 191 ? -5.152 -2.356 22.049 1.00 91.06 191 ASP A O 1
ATOM 1484 N N . PRO A 1 192 ? -4.854 -4.213 23.271 1.00 90.56 192 PRO A N 1
ATOM 1485 C CA . PRO A 1 192 ? -6.243 -4.648 23.146 1.00 90.56 192 PRO A CA 1
ATOM 1486 C C . PRO A 1 192 ? -7.236 -3.742 23.886 1.00 90.56 192 PRO A C 1
ATOM 1488 O O . PRO A 1 192 ? -8.435 -3.888 23.669 1.00 90.56 192 PRO A O 1
ATOM 1491 N N . LYS A 1 193 ? -6.777 -2.787 24.711 1.00 92.44 193 LYS A N 1
ATOM 1492 C CA . LYS A 1 193 ? -7.654 -1.816 25.389 1.00 92.44 193 LYS A CA 1
ATOM 1493 C C . LYS A 1 193 ? -8.456 -0.923 24.440 1.00 92.44 193 LYS A C 1
ATOM 1495 O O . LYS A 1 193 ? -9.469 -0.368 24.853 1.00 92.44 193 LYS A O 1
ATOM 1500 N N . TRP A 1 194 ? -7.970 -0.722 23.213 1.00 93.62 194 TRP A N 1
ATOM 1501 C CA . TRP A 1 194 ? -8.607 0.173 22.251 1.00 93.62 194 TRP A CA 1
ATOM 1502 C C . TRP A 1 194 ? -9.895 -0.445 21.715 1.00 93.62 194 TRP A C 1
ATOM 1504 O O . TRP A 1 194 ? -9.857 -1.517 21.102 1.00 93.62 194 TRP A O 1
ATOM 1514 N N . SER A 1 195 ? -11.014 0.253 21.913 1.00 95.88 195 SER A N 1
ATOM 1515 C CA . SER A 1 195 ? -12.299 -0.135 21.333 1.00 95.88 195 SER A CA 1
ATOM 1516 C C . SER A 1 195 ? -12.366 0.198 19.843 1.00 95.88 195 SER A C 1
ATOM 1518 O O . SER A 1 195 ? -11.663 1.084 19.355 1.00 95.88 195 SER A O 1
ATOM 1520 N N . ASP A 1 196 ? -13.257 -0.475 19.116 1.00 94.44 196 ASP A N 1
ATOM 1521 C CA . ASP A 1 196 ? -13.467 -0.224 17.688 1.00 94.44 196 ASP A CA 1
ATOM 1522 C C . ASP A 1 196 ? -13.811 1.246 17.399 1.00 94.44 196 ASP A C 1
ATOM 1524 O O . ASP A 1 196 ? -13.239 1.841 16.487 1.00 94.44 196 ASP A O 1
ATOM 1528 N N . ASP A 1 197 ? -14.655 1.874 18.222 1.00 95.12 197 ASP A N 1
ATOM 1529 C CA . ASP A 1 197 ? -14.983 3.296 18.085 1.00 95.12 197 ASP A CA 1
ATOM 1530 C C . ASP A 1 197 ? -13.761 4.206 18.251 1.00 95.12 197 ASP A C 1
ATOM 1532 O O . ASP A 1 197 ? -13.562 5.122 17.454 1.00 95.12 197 ASP A O 1
ATOM 1536 N N . GLN A 1 198 ? -12.901 3.927 19.235 1.00 95.69 198 GLN A N 1
ATOM 1537 C CA . GLN A 1 198 ? -11.672 4.697 19.435 1.00 95.69 198 GLN A CA 1
ATOM 1538 C C . GLN A 1 198 ? -10.705 4.523 18.261 1.00 95.69 198 GLN A C 1
ATOM 1540 O O . GLN A 1 198 ? -10.065 5.483 17.832 1.00 95.69 198 GLN A O 1
ATOM 1545 N N . LEU A 1 199 ? -10.606 3.308 17.716 1.00 96.06 199 LEU A N 1
ATOM 1546 C CA . LEU A 1 199 ? -9.785 3.035 16.538 1.00 96.06 199 LEU A CA 1
ATOM 1547 C C . LEU A 1 199 ? -10.315 3.771 15.299 1.00 96.06 199 LEU A C 1
ATOM 1549 O O . LEU A 1 199 ? -9.517 4.294 14.521 1.00 96.06 199 LEU A O 1
ATOM 1553 N N . ILE A 1 200 ? -11.637 3.858 15.130 1.00 96.31 200 ILE A N 1
ATOM 1554 C CA . ILE A 1 200 ? -12.274 4.642 14.062 1.00 96.31 200 ILE A CA 1
ATOM 1555 C C . ILE A 1 200 ? -11.946 6.127 14.212 1.00 96.31 200 ILE A C 1
ATOM 1557 O O . ILE A 1 200 ? -11.502 6.749 13.246 1.00 96.31 200 ILE A O 1
ATOM 1561 N N . ASP A 1 201 ? -12.082 6.689 15.411 1.00 95.56 201 ASP A N 1
ATOM 1562 C CA . ASP A 1 201 ? -11.782 8.105 15.647 1.00 95.56 201 ASP A CA 1
ATOM 1563 C C . ASP A 1 201 ? -10.301 8.422 15.388 1.00 95.56 201 ASP A C 1
ATOM 1565 O O . ASP A 1 201 ? -9.961 9.449 14.793 1.00 95.56 201 ASP A O 1
ATOM 1569 N N . LEU A 1 202 ? -9.402 7.503 15.753 1.00 95.44 202 LEU A N 1
ATOM 1570 C CA . LEU A 1 202 ? -7.979 7.605 15.434 1.00 95.44 202 LEU A CA 1
ATOM 1571 C C . LEU A 1 202 ? -7.713 7.532 13.927 1.00 95.44 202 LEU A C 1
ATOM 1573 O O . LEU A 1 202 ? -6.879 8.289 13.432 1.00 95.44 202 LEU A O 1
ATOM 1577 N N . MET A 1 203 ? -8.418 6.670 13.189 1.00 95.12 203 MET A N 1
ATOM 1578 C CA . MET A 1 203 ? -8.319 6.595 11.727 1.00 95.12 203 MET A CA 1
ATOM 1579 C C . MET A 1 203 ? -8.806 7.877 11.045 1.00 95.12 203 MET A C 1
ATOM 1581 O O . MET A 1 203 ? -8.183 8.314 10.083 1.00 95.12 203 MET A O 1
ATOM 1585 N N . LEU A 1 204 ? -9.864 8.511 11.553 1.00 93.38 204 LEU A N 1
ATOM 1586 C CA . LEU A 1 204 ? -10.353 9.791 11.030 1.00 93.38 204 LEU A CA 1
ATOM 1587 C C . LEU A 1 204 ? -9.380 10.937 11.332 1.00 93.38 204 LEU A C 1
ATOM 1589 O O . LEU A 1 204 ? -9.120 11.775 10.470 1.00 93.38 204 LEU A O 1
ATOM 1593 N N . LYS A 1 205 ? -8.790 10.947 12.534 1.00 93.69 205 LYS A N 1
ATOM 1594 C CA . LYS A 1 205 ? -7.774 11.934 12.932 1.00 93.69 205 LYS A CA 1
ATOM 1595 C C . LYS A 1 205 ? -6.455 11.755 12.179 1.00 93.69 205 LYS A C 1
ATOM 1597 O O . LYS A 1 205 ? -5.781 12.731 11.851 1.00 93.69 205 LYS A O 1
ATOM 1602 N N . HIS A 1 206 ? -6.076 10.511 11.910 1.00 91.81 206 HIS A N 1
ATOM 1603 C CA . HIS A 1 206 ? -4.858 10.148 11.199 1.00 91.81 206 HIS A CA 1
ATOM 1604 C C . HIS A 1 206 ? -5.199 9.221 10.023 1.00 91.81 206 HIS A C 1
ATOM 1606 O O . HIS A 1 206 ? -4.931 8.019 10.111 1.00 91.81 206 HIS A O 1
ATOM 1612 N N . PRO A 1 207 ? -5.700 9.753 8.884 1.00 91.25 207 PRO A N 1
ATOM 1613 C CA . PRO A 1 207 ? -6.123 8.942 7.736 1.00 91.25 207 PRO A CA 1
ATOM 1614 C C . PRO A 1 207 ? -5.063 7.957 7.248 1.00 91.25 207 PRO A C 1
ATOM 1616 O O . PRO A 1 207 ? -5.390 6.888 6.750 1.00 91.25 207 PRO A O 1
ATOM 1619 N N . ILE A 1 208 ? -3.776 8.254 7.454 1.00 88.88 208 ILE A N 1
ATOM 1620 C CA . ILE A 1 208 ? -2.661 7.353 7.134 1.00 88.88 208 ILE A CA 1
ATOM 1621 C C . ILE A 1 208 ? -2.743 5.972 7.817 1.00 88.88 208 ILE A C 1
ATOM 1623 O O . ILE A 1 208 ? -2.145 5.021 7.301 1.00 88.88 208 ILE A O 1
ATOM 1627 N N . LEU A 1 209 ? -3.479 5.858 8.931 1.00 92.62 209 LEU A N 1
ATOM 1628 C CA . LEU A 1 209 ? -3.768 4.608 9.637 1.00 92.62 209 LEU A CA 1
ATOM 1629 C C . LEU A 1 209 ? -4.749 3.707 8.878 1.00 92.62 209 LEU A C 1
ATOM 1631 O O . LEU A 1 209 ? -4.778 2.513 9.149 1.00 92.62 209 LEU A O 1
ATOM 1635 N N . ILE A 1 210 ? -5.513 4.222 7.913 1.00 92.75 210 ILE A N 1
ATOM 1636 C CA . ILE A 1 210 ? -6.424 3.410 7.102 1.00 92.75 210 ILE A CA 1
ATOM 1637 C C . ILE A 1 210 ? -5.597 2.618 6.081 1.00 92.75 210 ILE A C 1
ATOM 1639 O O . ILE A 1 210 ? -4.854 3.183 5.260 1.00 92.75 210 ILE A O 1
ATOM 1643 N N . ASN A 1 211 ? -5.692 1.288 6.142 1.00 91.12 211 ASN A N 1
ATOM 1644 C CA . ASN A 1 211 ? -5.009 0.406 5.206 1.00 91.12 211 ASN A CA 1
ATOM 1645 C C . ASN A 1 211 ? -5.636 0.496 3.810 1.00 91.12 211 ASN A C 1
ATOM 1647 O O . ASN A 1 211 ? -6.821 0.767 3.639 1.00 91.12 211 ASN A O 1
ATOM 1651 N N . ARG A 1 212 ? -4.802 0.304 2.787 1.00 90.19 212 ARG A N 1
ATOM 1652 C CA . ARG A 1 212 ? -5.146 0.585 1.389 1.00 90.19 212 ARG A CA 1
ATOM 1653 C C . ARG A 1 212 ? -4.697 -0.543 0.459 1.00 90.19 212 ARG A C 1
ATOM 1655 O O . ARG A 1 212 ? -3.687 -1.193 0.757 1.00 90.19 212 ARG A O 1
ATOM 1662 N N . PRO A 1 213 ? -5.342 -0.714 -0.703 1.00 91.19 213 PRO A N 1
ATOM 1663 C CA . PRO A 1 213 ? -6.534 0.003 -1.175 1.00 91.19 213 PRO A CA 1
ATOM 1664 C C . PRO A 1 213 ? -7.845 -0.643 -0.693 1.00 91.19 213 PRO A C 1
ATOM 1666 O O . PRO A 1 213 ? -7.934 -1.866 -0.597 1.00 91.19 213 PRO A O 1
ATOM 1669 N N . ILE A 1 214 ? -8.863 0.183 -0.437 1.00 92.38 214 ILE A N 1
ATOM 1670 C CA . ILE A 1 214 ? -10.258 -0.256 -0.298 1.00 92.38 214 ILE A CA 1
ATOM 1671 C C . ILE A 1 214 ? -10.925 -0.040 -1.655 1.00 92.38 214 ILE A C 1
ATOM 1673 O O . ILE A 1 214 ? -10.834 1.055 -2.211 1.00 92.38 214 ILE A O 1
ATOM 1677 N N . VAL A 1 215 ? -11.568 -1.072 -2.192 1.00 93.81 215 VAL A N 1
ATOM 1678 C CA . VAL A 1 215 ? -12.295 -1.007 -3.465 1.00 93.81 215 VAL A CA 1
ATOM 1679 C C . VAL A 1 215 ? -13.758 -1.329 -3.206 1.00 93.81 215 VAL A C 1
ATOM 1681 O O . VAL A 1 215 ? -14.058 -2.301 -2.516 1.00 93.81 215 VAL A O 1
ATOM 1684 N N . VAL A 1 216 ? -14.647 -0.503 -3.758 1.00 94.38 216 VAL A N 1
ATOM 1685 C CA . VAL A 1 216 ? -16.105 -0.646 -3.680 1.00 94.38 216 VAL A CA 1
ATOM 1686 C C . VAL A 1 216 ? -16.637 -0.874 -5.088 1.00 94.38 216 VAL A C 1
ATOM 1688 O O . VAL A 1 216 ? -16.304 -0.127 -6.008 1.00 94.38 216 VAL A O 1
ATOM 1691 N N . THR A 1 217 ? -17.470 -1.893 -5.248 1.00 94.88 217 THR A N 1
ATOM 1692 C CA . THR A 1 217 ? -18.156 -2.246 -6.497 1.00 94.88 217 THR A CA 1
ATOM 1693 C C . THR A 1 217 ? -19.618 -2.596 -6.191 1.00 94.88 217 THR A C 1
ATOM 1695 O O . THR A 1 217 ? -19.949 -2.822 -5.025 1.00 94.88 217 THR A O 1
ATOM 1698 N N . PRO A 1 218 ? -20.490 -2.737 -7.207 1.00 92.88 218 PRO A N 1
ATOM 1699 C CA . PRO A 1 218 ? -21.836 -3.271 -6.999 1.00 92.88 218 PRO A CA 1
ATOM 1700 C C . PRO A 1 218 ? -21.873 -4.693 -6.410 1.00 92.88 218 PRO A C 1
ATOM 1702 O O . PRO A 1 218 ? -22.866 -5.058 -5.792 1.00 92.88 218 PRO A O 1
ATOM 1705 N N . LEU A 1 219 ? -20.810 -5.491 -6.583 1.00 93.94 219 LEU A N 1
ATOM 1706 C CA . LEU A 1 219 ? -20.727 -6.857 -6.048 1.00 93.94 219 LEU A CA 1
ATOM 1707 C C . LEU A 1 219 ? -20.233 -6.910 -4.597 1.00 93.94 219 LEU A C 1
ATOM 1709 O O . LEU A 1 219 ? -20.406 -7.922 -3.920 1.00 93.94 219 LEU A O 1
ATOM 1713 N N . GLY A 1 220 ? -19.608 -5.837 -4.109 1.00 94.31 220 GLY A N 1
ATOM 1714 C CA . GLY A 1 220 ? -19.139 -5.743 -2.734 1.00 94.31 220 GLY A CA 1
ATOM 1715 C C . GLY A 1 220 ? -17.927 -4.837 -2.548 1.00 94.31 220 GLY A C 1
ATOM 1716 O O . GLY A 1 220 ? -17.425 -4.205 -3.483 1.00 94.31 220 GLY A O 1
ATOM 1717 N N . THR A 1 221 ? -17.443 -4.815 -1.306 1.00 95.69 221 THR A N 1
ATOM 1718 C CA . THR A 1 221 ? -16.305 -4.000 -0.867 1.00 95.69 221 THR A CA 1
ATOM 1719 C C . THR A 1 221 ? -15.192 -4.889 -0.326 1.00 95.69 221 THR A C 1
ATOM 1721 O O . THR A 1 221 ? -15.455 -5.828 0.429 1.00 95.69 221 THR A O 1
ATOM 1724 N N . ARG A 1 222 ? -13.933 -4.611 -0.686 1.00 92.31 222 ARG A N 1
ATOM 1725 C CA . ARG A 1 222 ? -12.766 -5.366 -0.194 1.00 92.31 222 ARG A CA 1
ATOM 1726 C C . ARG A 1 222 ? -11.562 -4.474 0.087 1.00 92.31 222 ARG A C 1
ATOM 1728 O O . ARG A 1 222 ? -11.246 -3.568 -0.687 1.00 92.31 222 ARG A O 1
ATOM 1735 N N . LEU A 1 223 ? -10.827 -4.820 1.145 1.00 92.12 223 LEU A N 1
ATOM 1736 C CA . LEU A 1 223 ? -9.436 -4.414 1.334 1.00 92.12 223 LEU A CA 1
ATOM 1737 C C . LEU A 1 223 ? -8.571 -5.305 0.433 1.00 92.12 223 LEU A C 1
ATOM 1739 O O . LEU A 1 223 ? -8.341 -6.470 0.749 1.00 92.12 223 LEU A O 1
ATOM 1743 N N . CYS A 1 224 ? -8.109 -4.781 -0.705 1.00 89.25 224 CYS A N 1
ATOM 1744 C CA . CYS A 1 224 ? -7.452 -5.595 -1.735 1.00 89.25 224 CYS A CA 1
ATOM 1745 C C . CYS A 1 224 ? -5.969 -5.806 -1.408 1.00 89.25 224 CYS A C 1
ATOM 1747 O O . CYS A 1 224 ? -5.071 -5.189 -1.994 1.00 89.25 224 CYS A O 1
ATOM 1749 N N . ARG A 1 225 ? -5.728 -6.645 -0.396 1.00 85.88 225 ARG A N 1
ATOM 1750 C CA . ARG A 1 225 ? -4.406 -7.050 0.083 1.00 85.88 225 ARG A CA 1
ATOM 1751 C C . ARG A 1 225 ? -4.390 -8.577 0.258 1.00 85.88 225 ARG A C 1
ATOM 1753 O O . ARG A 1 225 ? -4.812 -9.046 1.311 1.00 85.88 225 ARG A O 1
ATOM 1760 N N . PRO A 1 226 ? -3.902 -9.342 -0.731 1.00 85.94 226 PRO A N 1
ATOM 1761 C CA . PRO A 1 226 ? -3.147 -8.904 -1.912 1.00 85.94 226 PRO A CA 1
ATOM 1762 C C . PRO A 1 226 ? -4.019 -8.271 -3.020 1.00 85.94 226 PRO A C 1
ATOM 1764 O O . PRO A 1 226 ? -5.245 -8.278 -2.944 1.00 85.94 226 PRO A O 1
ATOM 1767 N N . SER A 1 227 ? -3.390 -7.658 -4.029 1.00 82.44 227 SER A N 1
ATOM 1768 C CA . SER A 1 227 ? -4.063 -6.844 -5.065 1.00 82.44 227 SER A CA 1
ATOM 1769 C C . SER A 1 227 ? -5.155 -7.585 -5.839 1.00 82.44 227 SER A C 1
ATOM 1771 O O . SER A 1 227 ? -6.179 -7.002 -6.174 1.00 82.44 227 SER A O 1
ATOM 1773 N N . GLU A 1 228 ? -4.940 -8.868 -6.091 1.00 84.81 228 GLU A N 1
ATOM 1774 C CA . GLU A 1 228 ? -5.781 -9.792 -6.846 1.00 84.81 228 GLU A CA 1
ATOM 1775 C C . GLU A 1 228 ? -7.107 -10.116 -6.155 1.00 84.81 228 GLU A C 1
ATOM 1777 O O . GLU A 1 228 ? -8.035 -10.548 -6.83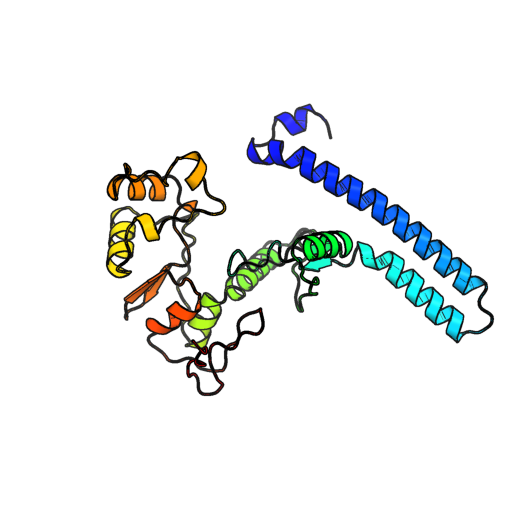0 1.00 84.81 228 GLU A O 1
ATOM 1782 N N . VAL A 1 229 ? -7.254 -9.811 -4.859 1.00 87.88 229 VAL A N 1
ATOM 1783 C CA . VAL A 1 229 ? -8.550 -9.864 -4.152 1.00 87.88 229 VAL A CA 1
ATOM 1784 C C . VAL A 1 229 ? -9.592 -8.976 -4.839 1.00 87.88 229 VAL A C 1
ATOM 1786 O O . VAL A 1 229 ? -10.787 -9.251 -4.773 1.00 87.88 229 VAL A O 1
ATOM 1789 N N . VAL A 1 230 ? -9.165 -7.934 -5.566 1.00 91.12 230 VAL A N 1
ATOM 1790 C CA . VAL A 1 230 ? -10.086 -7.095 -6.345 1.00 91.12 230 VAL A CA 1
ATOM 1791 C C . VAL A 1 230 ? -10.884 -7.907 -7.366 1.00 91.12 230 VAL A C 1
ATOM 1793 O O . VAL A 1 230 ? -12.048 -7.605 -7.605 1.00 91.12 230 VAL A O 1
ATOM 1796 N N . LEU A 1 231 ? -10.304 -8.979 -7.915 1.00 90.50 231 LEU A N 1
ATOM 1797 C CA . LEU A 1 231 ? -10.959 -9.843 -8.892 1.00 90.50 231 LEU A CA 1
ATOM 1798 C C . LEU A 1 231 ? -12.195 -10.554 -8.316 1.00 90.50 231 LEU A C 1
ATOM 1800 O O . LEU A 1 231 ? -12.981 -11.079 -9.096 1.00 90.50 231 LEU A O 1
ATOM 1804 N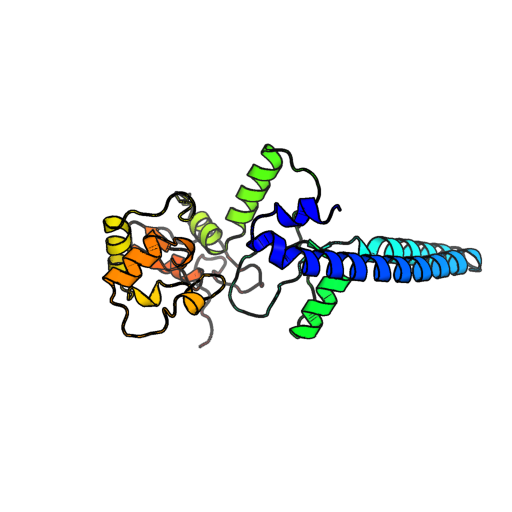 N . ASP A 1 232 ? -12.349 -10.641 -6.987 1.00 90.94 232 ASP A N 1
ATOM 1805 C CA . ASP A 1 232 ? -13.518 -11.266 -6.342 1.00 90.94 232 ASP A CA 1
ATOM 1806 C C . ASP A 1 232 ? -14.768 -10.382 -6.435 1.00 90.94 232 ASP A C 1
ATOM 1808 O O . ASP A 1 232 ? -15.882 -10.861 -6.249 1.00 90.94 232 ASP A O 1
ATOM 1812 N N . ILE A 1 233 ? -14.580 -9.084 -6.682 1.00 93.25 233 ILE A N 1
ATOM 1813 C CA . ILE A 1 233 ? -15.644 -8.078 -6.646 1.00 93.25 233 ILE A CA 1
ATOM 1814 C C . ILE A 1 233 ? -15.780 -7.307 -7.965 1.00 93.25 233 ILE A C 1
ATOM 1816 O O . ILE A 1 233 ? -16.598 -6.400 -8.066 1.00 93.25 233 ILE A O 1
ATOM 1820 N N . LEU A 1 234 ? -15.018 -7.648 -9.007 1.00 92.62 234 LEU A N 1
ATOM 1821 C CA . LEU A 1 234 ? -15.200 -7.022 -10.318 1.00 92.62 234 LEU A CA 1
ATOM 1822 C C . LEU A 1 234 ? -16.435 -7.601 -11.030 1.00 92.62 234 LEU A C 1
ATOM 1824 O O . LEU A 1 234 ? -16.534 -8.818 -11.163 1.00 92.62 234 LEU A O 1
ATOM 1828 N N . PRO A 1 235 ? -17.358 -6.755 -11.528 1.00 89.50 235 PRO A N 1
ATOM 1829 C CA . PRO A 1 235 ? -18.558 -7.219 -12.229 1.00 89.50 235 PRO A CA 1
ATOM 1830 C C . PRO A 1 235 ? -18.258 -7.817 -13.606 1.00 89.50 235 PRO A C 1
ATOM 1832 O O . PRO A 1 235 ? -19.033 -8.627 -14.106 1.00 89.50 235 PRO A O 1
ATOM 1835 N N . SER A 1 236 ? -17.136 -7.421 -14.208 1.00 90.19 236 SER A N 1
ATOM 1836 C CA . SER A 1 236 ? -16.706 -7.878 -15.525 1.00 90.19 236 SER A CA 1
ATOM 1837 C C . SER A 1 236 ? -15.458 -8.753 -15.407 1.00 90.19 236 SER A C 1
ATOM 1839 O O . SER A 1 236 ? -14.566 -8.436 -14.609 1.00 90.19 236 SER A O 1
ATOM 1841 N N . PRO A 1 237 ? -15.347 -9.819 -16.221 1.00 90.00 237 PRO A N 1
ATOM 1842 C CA . PRO A 1 237 ? -14.127 -10.607 -16.297 1.00 90.00 237 PRO A CA 1
ATOM 1843 C C . PRO A 1 237 ? -12.970 -9.771 -16.852 1.00 90.00 237 PRO A C 1
ATOM 1845 O O . PRO A 1 237 ? -13.150 -8.701 -17.441 1.00 90.00 237 PRO A O 1
ATOM 1848 N N . GLN A 1 238 ? -11.759 -10.274 -16.654 1.00 92.31 238 GLN A N 1
ATOM 1849 C CA . GLN A 1 238 ? -10.549 -9.671 -17.199 1.00 92.31 238 GLN A CA 1
ATOM 1850 C C . GLN A 1 238 ? -10.517 -9.846 -18.722 1.00 92.31 238 GLN A C 1
ATOM 1852 O O . GLN A 1 238 ? -10.852 -10.914 -19.228 1.00 92.31 238 GLN A O 1
ATOM 1857 N N . ARG A 1 239 ? -10.126 -8.795 -19.452 1.00 90.06 239 ARG A N 1
ATOM 1858 C CA . ARG A 1 239 ? -10.126 -8.772 -20.927 1.00 90.06 239 ARG A CA 1
ATOM 1859 C C . ARG A 1 239 ? -8.852 -9.339 -21.556 1.00 90.06 239 ARG A C 1
ATOM 1861 O O . ARG A 1 239 ? -8.814 -9.525 -22.767 1.00 90.06 239 ARG A O 1
ATOM 1868 N N . GLY A 1 240 ? -7.824 -9.593 -20.754 1.00 88.12 240 GLY A N 1
ATOM 1869 C CA . GLY A 1 240 ? -6.565 -10.174 -21.202 1.00 88.12 240 GLY A CA 1
ATOM 1870 C C . GLY A 1 240 ? -5.679 -10.602 -20.039 1.00 88.12 240 GLY A C 1
ATOM 1871 O O . GLY A 1 240 ? -6.000 -10.345 -18.871 1.00 88.12 240 GLY A O 1
ATOM 1872 N N . ALA A 1 241 ? -4.558 -11.240 -20.384 1.00 88.50 241 ALA A N 1
ATOM 1873 C CA . ALA A 1 241 ? -3.568 -11.703 -19.421 1.00 88.50 241 ALA A CA 1
ATOM 1874 C C . ALA A 1 241 ? -3.034 -10.551 -18.567 1.00 88.50 241 ALA A C 1
ATOM 1876 O O . ALA A 1 241 ? -2.806 -9.441 -19.053 1.00 88.50 241 ALA A O 1
ATOM 1877 N N . PHE A 1 242 ? -2.798 -10.838 -17.291 1.00 85.44 242 PHE A N 1
ATOM 1878 C CA . PHE A 1 242 ? -2.239 -9.878 -16.354 1.00 85.44 242 PHE A CA 1
ATOM 1879 C C . PHE A 1 242 ? -1.154 -10.538 -15.512 1.00 85.44 242 PHE A C 1
ATOM 1881 O O . PHE A 1 242 ? -1.400 -11.537 -14.829 1.00 85.44 242 PHE A O 1
ATOM 1888 N N . ALA A 1 243 ? 0.029 -9.932 -15.524 1.00 79.88 243 ALA A N 1
ATOM 1889 C CA . ALA A 1 243 ? 1.120 -10.241 -14.616 1.00 79.88 243 ALA A CA 1
ATOM 1890 C C . ALA A 1 243 ? 1.409 -9.022 -13.738 1.00 79.88 243 ALA A C 1
ATOM 1892 O O . ALA A 1 243 ? 1.301 -7.877 -14.184 1.00 79.88 243 ALA A O 1
ATOM 1893 N N . LYS A 1 244 ? 1.767 -9.271 -12.480 1.00 71.50 244 LYS A N 1
ATOM 1894 C CA . LYS A 1 244 ? 2.281 -8.239 -11.579 1.00 71.50 244 LYS A CA 1
ATOM 1895 C C . LYS A 1 244 ? 3.652 -7.761 -12.065 1.00 71.50 244 LYS A C 1
ATOM 1897 O O . LYS A 1 244 ? 4.297 -8.390 -12.901 1.00 71.50 244 LYS A O 1
ATOM 1902 N N . GLU A 1 245 ? 4.118 -6.650 -11.504 1.00 63.22 245 GLU A N 1
ATOM 1903 C CA . GLU A 1 245 ? 5.416 -6.065 -11.866 1.00 63.22 245 GLU A CA 1
ATOM 1904 C C . GLU A 1 245 ? 6.616 -6.981 -11.569 1.00 63.22 245 GLU A C 1
ATOM 1906 O O . GLU A 1 245 ? 7.655 -6.852 -12.207 1.00 63.22 245 GLU A O 1
ATOM 1911 N N . ASP A 1 246 ? 6.488 -7.919 -10.629 1.00 60.34 246 ASP A N 1
ATOM 1912 C CA . ASP A 1 246 ? 7.508 -8.932 -10.328 1.00 60.34 246 ASP A CA 1
ATOM 1913 C C . ASP A 1 246 ? 7.478 -10.139 -11.285 1.00 60.34 246 ASP A C 1
ATOM 1915 O O . ASP A 1 246 ? 8.255 -11.080 -11.115 1.00 60.34 246 ASP A O 1
ATOM 1919 N N . GLY A 1 247 ? 6.615 -10.104 -12.305 1.00 69.06 247 GLY A N 1
ATOM 1920 C CA . GLY A 1 247 ? 6.433 -11.172 -13.284 1.00 69.06 247 GLY A CA 1
ATOM 1921 C C . GLY A 1 247 ? 5.478 -12.276 -12.828 1.00 69.06 247 GLY A C 1
ATOM 1922 O O . GLY A 1 247 ? 5.256 -13.225 -13.579 1.00 69.06 247 GLY A O 1
ATOM 1923 N N . GLU A 1 248 ? 4.888 -12.171 -11.632 1.00 74.19 248 GLU A N 1
ATOM 1924 C CA . GLU A 1 248 ? 3.906 -13.138 -11.151 1.00 74.19 248 GLU A CA 1
ATOM 1925 C C . GLU A 1 248 ? 2.618 -13.057 -11.984 1.00 74.19 248 GLU A C 1
ATOM 1927 O O . GLU A 1 248 ? 1.894 -12.056 -11.958 1.00 74.19 248 GLU A O 1
ATOM 1932 N N . ALA A 1 249 ? 2.314 -14.122 -12.727 1.00 81.56 249 ALA A N 1
ATOM 1933 C CA . ALA A 1 249 ? 1.087 -14.219 -13.508 1.00 81.56 249 ALA A CA 1
ATOM 1934 C C . ALA A 1 249 ? -0.134 -14.365 -12.586 1.00 81.56 249 ALA A C 1
ATOM 1936 O O . ALA A 1 249 ? -0.199 -15.268 -11.753 1.00 81.56 249 ALA A O 1
ATOM 1937 N N . VAL A 1 250 ? -1.119 -13.483 -12.756 1.00 82.81 250 VAL A N 1
ATOM 1938 C CA . VAL A 1 250 ? -2.372 -13.478 -11.981 1.00 82.81 250 VAL A CA 1
ATOM 1939 C C . VAL A 1 250 ? -3.532 -13.975 -12.831 1.00 82.81 250 VAL A C 1
ATOM 1941 O O . VAL A 1 250 ? -4.402 -14.692 -12.337 1.00 82.81 250 VAL A O 1
ATOM 1944 N N . VAL A 1 251 ? -3.550 -13.591 -14.108 1.00 86.75 251 VAL A N 1
ATOM 1945 C CA . VAL A 1 251 ? -4.629 -13.884 -15.055 1.00 86.75 251 VAL A CA 1
ATOM 1946 C C . VAL A 1 251 ? -4.025 -14.394 -16.363 1.00 86.75 251 VAL A C 1
ATOM 1948 O O . VAL A 1 251 ? -3.070 -13.793 -16.859 1.00 86.75 251 VAL A O 1
ATOM 1951 N N . ASP A 1 252 ? -4.564 -15.486 -16.905 1.00 86.81 252 ASP A N 1
ATOM 1952 C CA . ASP A 1 252 ? -4.167 -16.048 -18.202 1.00 86.81 252 ASP A CA 1
ATOM 1953 C C . ASP A 1 252 ? -4.762 -15.270 -19.394 1.00 86.81 252 ASP A C 1
ATOM 1955 O O . ASP A 1 252 ? -5.524 -14.313 -19.229 1.00 86.81 252 ASP A O 1
ATOM 1959 N N . ALA A 1 253 ? -4.389 -15.654 -20.619 1.00 86.38 253 ALA A N 1
ATOM 1960 C CA . ALA A 1 253 ? -4.862 -14.997 -21.842 1.00 86.38 253 ALA A CA 1
ATOM 1961 C C . ALA A 1 253 ? -6.381 -15.124 -22.038 1.00 86.38 253 ALA A C 1
ATOM 1963 O O . ALA A 1 253 ? -6.989 -14.277 -22.691 1.00 86.38 253 ALA A O 1
ATOM 1964 N N . GLU A 1 254 ? -6.997 -16.137 -21.430 1.00 82.56 254 GLU A N 1
ATOM 1965 C CA . GLU A 1 254 ? -8.436 -16.379 -21.451 1.00 82.56 254 GLU A CA 1
ATOM 1966 C C . GLU A 1 254 ? -9.186 -15.632 -20.329 1.00 82.56 254 GLU A C 1
ATOM 1968 O O . GLU A 1 254 ? -10.394 -15.814 -20.167 1.00 82.56 254 GLU A O 1
ATOM 1973 N N . GLY A 1 255 ? -8.500 -14.789 -19.546 1.00 81.88 255 GLY A N 1
ATOM 1974 C CA . GLY A 1 255 ? -9.107 -13.981 -18.488 1.00 81.88 255 GLY A CA 1
ATOM 1975 C C . GLY A 1 255 ? -9.385 -14.746 -17.187 1.00 81.88 255 GLY A C 1
ATOM 1976 O O . GLY A 1 255 ? -10.081 -14.231 -16.305 1.00 81.88 255 GLY A O 1
ATOM 1977 N N . ARG A 1 256 ? -8.856 -15.966 -17.034 1.00 85.06 256 ARG A N 1
ATOM 1978 C CA . ARG A 1 256 ? -9.032 -16.818 -15.848 1.00 85.06 256 ARG A CA 1
ATOM 1979 C C . ARG A 1 256 ? -7.883 -16.616 -14.871 1.00 85.06 256 ARG A C 1
ATOM 1981 O O . ARG A 1 256 ? -6.752 -16.345 -15.262 1.00 85.06 256 ARG A O 1
ATOM 1988 N N . ARG A 1 257 ? -8.151 -16.791 -13.574 1.00 86.56 257 ARG A N 1
ATOM 1989 C CA . ARG A 1 257 ? -7.090 -16.735 -12.559 1.00 86.56 257 ARG A CA 1
ATOM 1990 C C . ARG A 1 257 ? -6.120 -17.894 -12.729 1.00 86.56 257 ARG A C 1
ATOM 1992 O O . ARG A 1 257 ? -6.534 -19.054 -12.747 1.00 86.56 257 ARG A O 1
ATOM 1999 N N . VAL A 1 258 ? -4.833 -17.575 -12.751 1.00 84.31 258 VAL A N 1
ATOM 2000 C CA . VAL A 1 258 ? -3.770 -18.575 -12.688 1.00 84.31 258 VAL A CA 1
ATOM 2001 C C . VAL A 1 258 ? -3.777 -19.144 -11.266 1.00 84.31 258 VAL A C 1
ATOM 2003 O O . VAL A 1 258 ? -3.619 -18.403 -10.295 1.00 84.31 258 VAL A O 1
ATOM 2006 N N . ARG A 1 259 ? -4.048 -20.449 -11.110 1.00 62.78 259 ARG A N 1
ATOM 2007 C CA . ARG A 1 259 ? -4.039 -21.102 -9.790 1.00 62.78 259 ARG A CA 1
ATOM 2008 C C . ARG A 1 259 ? -2.628 -21.013 -9.214 1.00 62.78 259 ARG A C 1
ATOM 2010 O O . ARG A 1 259 ? -1.712 -21.627 -9.752 1.00 62.78 259 ARG A O 1
ATOM 2017 N N . GLN A 1 260 ? -2.463 -20.288 -8.113 1.00 55.47 260 GLN A N 1
ATOM 2018 C CA . GLN A 1 260 ? -1.252 -20.403 -7.311 1.00 55.47 260 GLN A CA 1
ATOM 2019 C C . GLN A 1 260 ? -1.282 -21.772 -6.631 1.00 55.47 260 GLN A C 1
ATOM 2021 O O . GLN A 1 260 ? -2.276 -22.127 -5.994 1.00 55.47 260 GLN A O 1
ATOM 2026 N N . HIS A 1 261 ? -0.237 -22.572 -6.841 1.00 34.72 261 HIS A N 1
ATOM 2027 C CA . HIS A 1 261 ? -0.025 -23.788 -6.068 1.00 34.72 261 HIS A CA 1
ATOM 2028 C C . HIS A 1 261 ? -0.016 -23.427 -4.575 1.00 34.72 261 HIS A C 1
ATOM 2030 O O . HIS A 1 261 ? 0.624 -22.449 -4.187 1.00 34.72 261 HIS A O 1
ATOM 2036 N N . ALA A 1 262 ? -0.795 -24.186 -3.800 1.00 31.53 262 ALA A N 1
ATOM 2037 C CA . ALA A 1 262 ? -0.858 -24.117 -2.343 1.00 31.53 262 ALA A CA 1
ATOM 2038 C C . ALA A 1 262 ? 0.501 -24.406 -1.694 1.00 31.53 262 ALA A C 1
ATOM 2040 O O . ALA A 1 262 ? 1.265 -25.212 -2.279 1.00 31.53 262 ALA A O 1
#

Foldseek 3Di:
DDPVVLVPDDPVVNVCVVVVVVVVVVLVVVLVVLLVVLVVLCVQLVPDPDPVSNVVSNVVSVCSNCQQVAFFFADQEPDLDDAPQRDGHGLVVSVVSCVVHVHHTHHDPDHDDPPDPQDPVSVVVVVVVSCCLPQLCVQLVLLVDRDDDDPCQVVNDDLVVVVVLCVQAVHQLLVQFDDPPFCCVVVVVVDPPDDSVNSSVVCVVGVVRGQDDWDQAPQTIHRPVPSLVSCVRHPGAGCAWDARPVRHTQAHRVRDGDDDDD